Protein AF-A0A1Y1KGM5-F1 (afdb_monomer)

pLDDT: mean 80.78, std 15.95, range [34.81, 97.62]

Solvent-accessible surface area (backbone atoms only — not comparable to full-atom values): 19636 Å² total; per-residue (Å²): 124,70,68,63,50,58,56,52,52,56,57,60,63,68,74,68,66,98,43,73,69,58,57,49,50,52,50,53,49,50,52,51,50,52,52,53,50,50,54,49,52,51,54,50,50,51,58,63,39,56,63,80,67,74,69,96,61,87,50,58,46,46,38,11,76,69,47,42,42,33,37,35,52,53,94,30,70,69,62,68,35,36,84,56,79,39,33,73,35,39,64,58,31,44,87,42,73,42,88,75,83,54,63,66,55,49,48,51,50,41,34,62,69,67,61,28,47,78,60,73,60,67,69,60,52,54,50,52,52,49,53,51,39,51,52,35,53,76,66,69,53,56,78,90,72,48,64,83,76,85,81,75,94,67,78,85,74,89,80,87,89,76,88,87,71,64,88,88,49,87,57,52,73,61,52,51,52,52,50,48,52,37,53,76,71,38,53,54,62,49,64,71,45,69,88,51,75,96,60,81,76,74,54,67,67,59,81,82,66,68,47,78,88,51,78,75,77,45,47,64,58,52,51,53,51,51,50,52,53,49,51,51,51,49,51,50,51,52,52,51,50,52,52,48,53,50,52,52,51,52,52,50,53,54,50,52,55,56,55,51,66,74,71,54,72,80,73,77,73,55,77,67,62,80,67,48,85,82,77,79,53,96,74,45,47,82,45,74,60,96,91,42,53,26,38,41,31,79,48,104,88,46,81,46,78,45,74,65,81,77,66,80,76,70,79,71,81,77,85,134

Radius of gyration: 50.04 Å; Cα contacts (8 Å, |Δi|>4): 199; chains: 1; bounding box: 94×50×152 Å

Foldseek 3Di:
DVVVVVVVVVVVVVVPPPDPVVVVVVVVVVVVVVVVVVVVVVVVLVVQFDDQDDDCDQALLSQQVVQAEAEEEVVDPCVVCCVPVSCRSNVNHHYDYDNDPDLCCCCPVVCPVVVHHYDDDPLVVQVSLVVQLVVCVVVVNDLVPSCPDDDHPDHSDDDDDDDDDDVPDPCVVVVVVVVVVCVVVCVVVCVSCVPGDPDDDPDSPPPRPTDDDDVVVCVVVVVVVVVVVVVVVVVVVVVVVVVVVVVVVVVVVVVVVVVVVVVDDPDDDPPVVVLPDPPPPVAWDWDQDPNFIWTWHQDPVGTDTHGRDDDPVVVPPDDD

Structure (mmCIF, N/CA/C/O backbone):
data_AF-A0A1Y1KGM5-F1
#
_entry.id   AF-A0A1Y1KGM5-F1
#
loop_
_atom_site.group_PDB
_atom_site.id
_atom_site.type_symbol
_atom_site.label_atom_id
_atom_site.label_alt_id
_atom_site.label_comp_id
_atom_site.label_asym_id
_atom_site.label_entity_id
_atom_site.label_seq_id
_atom_site.pdbx_PDB_ins_code
_atom_site.Cartn_x
_atom_site.Cartn_y
_atom_site.Cartn_z
_atom_site.occupancy
_atom_site.B_iso_or_equiv
_atom_site.auth_seq_id
_atom_site.auth_comp_id
_atom_site.auth_asym_id
_atom_site.auth_atom_id
_atom_site.pdbx_PDB_model_num
ATOM 1 N N . MET A 1 1 ? -47.467 7.963 39.193 1.00 45.41 1 MET A N 1
ATOM 2 C CA . MET A 1 1 ? -47.370 9.305 39.826 1.00 45.41 1 MET A CA 1
ATOM 3 C C . MET A 1 1 ? -46.206 9.513 40.812 1.00 45.41 1 MET A C 1
ATOM 5 O O . MET A 1 1 ? -45.930 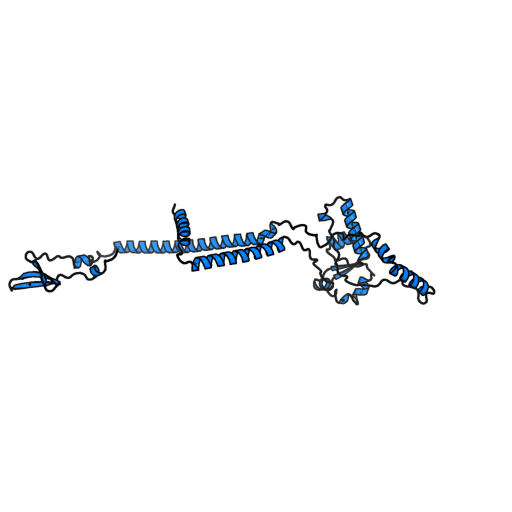10.663 41.122 1.00 45.41 1 MET A O 1
ATOM 9 N N . ARG A 1 2 ? -45.486 8.477 41.292 1.00 41.28 2 ARG A N 1
ATOM 10 C CA . ARG A 1 2 ? -44.295 8.648 42.168 1.00 41.28 2 ARG A CA 1
ATOM 11 C C . ARG A 1 2 ? -42.975 8.924 41.426 1.00 41.28 2 ARG A C 1
ATOM 13 O O . ARG A 1 2 ? -42.125 9.615 41.966 1.00 41.28 2 ARG A O 1
ATOM 20 N N . LEU A 1 3 ? -42.829 8.454 40.185 1.00 39.69 3 LEU A N 1
ATOM 21 C CA . LEU A 1 3 ? -41.620 8.664 39.368 1.00 39.69 3 LEU A CA 1
ATOM 22 C C . LEU A 1 3 ? -41.470 10.107 38.850 1.00 39.69 3 LEU A C 1
ATOM 24 O O . LEU A 1 3 ? -40.363 10.627 38.810 1.00 39.69 3 LEU A O 1
ATOM 28 N N . VAL A 1 4 ? -42.580 10.792 38.551 1.00 48.56 4 VAL A N 1
ATOM 29 C CA . VAL A 1 4 ? -42.564 12.201 38.101 1.00 48.56 4 VAL A CA 1
ATOM 30 C C . VAL A 1 4 ? -42.140 13.152 39.230 1.00 48.56 4 VAL A C 1
ATOM 32 O O . VAL A 1 4 ? -41.457 14.139 38.975 1.00 48.56 4 VAL A O 1
ATOM 35 N N . ARG A 1 5 ? -42.458 12.826 40.494 1.00 45.59 5 ARG A N 1
ATOM 36 C CA . ARG A 1 5 ? -41.996 13.619 41.647 1.00 45.59 5 ARG A CA 1
ATOM 37 C C . ARG A 1 5 ? -40.493 13.493 41.873 1.00 45.59 5 ARG A C 1
ATOM 39 O O . ARG A 1 5 ? -39.868 14.504 42.134 1.00 45.59 5 ARG A O 1
ATOM 46 N N . LEU A 1 6 ? -39.907 12.306 41.700 1.00 48.97 6 LEU A N 1
ATOM 47 C CA . LEU A 1 6 ? -38.459 12.104 41.867 1.00 48.97 6 LEU A CA 1
ATOM 48 C C . LEU A 1 6 ? -37.627 12.843 40.807 1.00 48.97 6 LEU A C 1
ATOM 50 O O . LEU A 1 6 ? -36.540 13.322 41.110 1.00 48.97 6 LEU A O 1
ATOM 54 N N . TRP A 1 7 ? -38.149 12.985 39.585 1.00 45.22 7 TRP A N 1
ATOM 55 C CA . TRP A 1 7 ? -37.484 13.755 38.529 1.00 45.22 7 TRP A CA 1
ATOM 56 C C . TRP A 1 7 ? -37.635 15.272 38.721 1.00 45.22 7 TRP A C 1
ATOM 58 O O . TRP A 1 7 ? -36.695 16.026 38.476 1.00 45.22 7 TRP A O 1
ATOM 68 N N . SER A 1 8 ? -38.791 15.719 39.227 1.00 44.25 8 SER A N 1
ATOM 69 C CA . SER A 1 8 ? -39.003 17.121 39.607 1.00 44.25 8 SER A CA 1
ATOM 70 C C . SER A 1 8 ? -38.094 17.546 40.764 1.00 44.25 8 SER A C 1
ATOM 72 O O . SER A 1 8 ? -37.583 18.659 40.735 1.00 44.25 8 SER A O 1
ATOM 74 N N . ASP A 1 9 ? -37.861 16.658 41.736 1.00 47.75 9 ASP A N 1
ATOM 75 C CA . ASP A 1 9 ? -37.062 16.941 42.937 1.00 47.75 9 ASP A CA 1
ATOM 76 C C . ASP A 1 9 ? -35.544 16.963 42.667 1.00 47.75 9 ASP A C 1
ATOM 78 O O . ASP A 1 9 ? -34.783 17.646 43.351 1.00 47.75 9 ASP A O 1
ATOM 82 N N . TYR A 1 10 ? -35.080 16.244 41.637 1.00 48.50 10 TYR A N 1
ATOM 83 C CA . TYR A 1 10 ? -33.674 16.282 41.217 1.00 48.50 10 TYR A CA 1
ATOM 84 C C . TYR A 1 10 ? -33.338 17.574 40.456 1.00 48.50 10 TYR A C 1
ATOM 86 O O . TYR A 1 10 ? -32.238 18.106 40.589 1.00 48.50 10 TYR A O 1
ATOM 94 N N . LYS A 1 11 ? -34.306 18.115 39.702 1.00 47.72 11 LYS A N 1
ATOM 95 C CA . LYS A 1 11 ? -34.165 19.391 38.988 1.00 47.72 11 LYS A CA 1
ATOM 96 C C . LYS A 1 11 ? -34.156 20.582 39.954 1.00 47.72 11 LYS A C 1
ATOM 98 O O . LYS A 1 11 ? -33.278 21.427 39.857 1.00 47.72 11 LYS A O 1
ATOM 103 N N . THR A 1 12 ? -35.034 20.595 40.957 1.00 48.38 12 THR A N 1
ATOM 104 C CA . THR A 1 12 ? -35.064 21.655 41.984 1.00 48.38 12 THR A CA 1
ATOM 105 C C . THR A 1 12 ? -33.872 21.623 42.943 1.00 48.38 12 THR A C 1
ATOM 107 O O . THR A 1 12 ? -33.510 22.662 43.491 1.00 48.38 12 THR A O 1
ATOM 110 N N . ARG A 1 13 ? -33.214 20.470 43.138 1.00 48.78 13 ARG A N 1
ATOM 111 C CA . ARG A 1 13 ? -32.020 20.359 43.998 1.00 48.78 13 ARG A CA 1
ATOM 112 C C . ARG A 1 13 ? -30.714 20.784 43.312 1.00 48.78 13 ARG A C 1
ATOM 114 O O . ARG A 1 13 ? -29.749 21.077 44.013 1.00 48.78 13 ARG A O 1
ATOM 121 N N . LEU A 1 14 ? -30.677 20.863 41.978 1.00 53.34 14 LEU A N 1
ATOM 122 C CA . LEU A 1 14 ? -29.528 21.410 41.241 1.00 53.34 14 LEU A CA 1
ATOM 123 C C . LEU A 1 14 ? -29.538 22.949 41.164 1.00 53.34 14 LEU A C 1
ATOM 125 O O . LEU A 1 14 ? -28.476 23.557 41.050 1.00 53.34 14 LEU A O 1
ATOM 129 N N . ASP A 1 15 ? -30.713 23.575 41.267 1.00 53.47 15 ASP A N 1
ATOM 130 C CA . ASP A 1 15 ? -30.886 25.020 41.052 1.00 53.47 15 ASP A CA 1
ATOM 131 C C . ASP A 1 15 ? -30.677 25.874 42.325 1.00 53.47 15 ASP A C 1
ATOM 133 O O . ASP A 1 15 ? -30.561 27.097 42.248 1.00 53.47 15 ASP A O 1
ATOM 137 N N . HIS A 1 16 ? -30.546 25.249 43.503 1.00 57.25 16 HIS A N 1
ATOM 138 C CA . HIS A 1 16 ? -30.269 25.924 44.779 1.00 57.25 16 HIS A CA 1
ATOM 139 C C . HIS A 1 16 ? -28.860 25.627 45.308 1.00 57.25 16 HIS A C 1
ATOM 141 O O . HIS A 1 16 ? -28.685 25.117 46.414 1.00 57.25 16 HIS A O 1
ATOM 147 N N . VAL A 1 17 ? -27.828 25.996 44.543 1.00 59.81 17 VAL A N 1
ATOM 148 C CA . VAL A 1 17 ? -26.478 26.151 45.107 1.00 59.81 17 VAL A CA 1
ATOM 149 C C . VAL A 1 17 ? -26.215 27.644 45.339 1.00 59.81 17 VAL A C 1
ATOM 151 O O . VAL A 1 17 ? -25.925 28.366 44.383 1.00 59.81 17 VAL A O 1
ATOM 154 N N . PRO A 1 18 ? -26.303 28.154 46.583 1.00 61.19 18 PRO A N 1
ATOM 155 C CA . PRO A 1 18 ? -26.183 29.582 46.891 1.00 61.19 18 PRO A CA 1
ATOM 156 C C . PRO A 1 18 ? -24.720 30.064 46.904 1.00 61.19 18 PRO A C 1
ATOM 158 O O . PRO A 1 18 ? -24.376 30.993 47.622 1.00 61.19 18 PRO A O 1
ATOM 161 N N . ASN A 1 19 ? -23.841 29.434 46.116 1.00 68.94 19 ASN A N 1
ATOM 162 C CA . ASN A 1 19 ? -22.403 29.682 46.142 1.00 68.94 19 ASN A CA 1
ATOM 163 C C . ASN A 1 19 ? -21.886 29.933 44.723 1.00 68.94 19 ASN A C 1
ATOM 165 O O . ASN A 1 19 ? -21.719 28.994 43.940 1.00 68.94 19 ASN A O 1
ATOM 169 N N . TYR A 1 20 ? -21.586 31.195 44.400 1.00 78.81 20 TYR A N 1
ATOM 170 C CA . TYR A 1 20 ? -21.019 31.628 43.113 1.00 78.81 20 TYR A CA 1
ATOM 171 C C . TYR A 1 20 ? -19.809 30.789 42.664 1.00 78.81 20 TYR A C 1
ATOM 173 O O . TYR A 1 20 ? -19.666 30.499 41.477 1.00 78.81 20 TYR A O 1
ATOM 181 N N . SER A 1 21 ? -18.997 30.310 43.610 1.00 83.38 21 SER A N 1
ATOM 182 C CA . SER A 1 21 ? -17.834 29.452 43.357 1.00 83.38 21 SER A CA 1
ATOM 183 C C . SER A 1 21 ? -18.191 28.112 42.700 1.00 83.38 21 SER A C 1
ATOM 185 O O . SER A 1 21 ? -17.476 27.648 41.817 1.00 83.38 21 SER A O 1
ATOM 187 N N . THR A 1 22 ? -19.317 27.497 43.075 1.00 85.56 22 THR A N 1
ATOM 188 C CA . THR A 1 22 ? -19.758 26.220 42.479 1.00 85.56 22 THR A CA 1
ATOM 189 C C . THR A 1 22 ? -20.262 26.413 41.054 1.00 85.56 22 THR A C 1
ATOM 191 O O . THR A 1 22 ? -19.938 25.622 40.175 1.00 85.56 22 THR A O 1
ATOM 194 N N . ARG A 1 23 ? -20.979 27.513 40.791 1.00 86.06 23 ARG A N 1
ATOM 195 C CA . ARG A 1 23 ? -21.451 27.882 39.450 1.00 86.06 23 ARG A CA 1
ATOM 196 C C . ARG A 1 23 ? -20.288 28.163 38.503 1.00 86.06 23 ARG A C 1
ATOM 198 O O . ARG A 1 23 ? -20.343 27.744 37.352 1.00 86.06 23 ARG A O 1
ATOM 205 N N . LEU A 1 24 ? -19.234 28.821 38.993 1.00 88.31 24 LEU A N 1
ATOM 206 C CA . LEU A 1 24 ? -18.002 29.034 38.233 1.00 88.31 24 LEU A CA 1
ATOM 207 C C . LEU A 1 24 ? -17.317 27.700 37.902 1.00 88.31 24 LEU A C 1
ATOM 209 O O . LEU A 1 24 ? -16.947 27.481 36.753 1.00 88.31 24 LEU A O 1
ATOM 213 N N . LEU A 1 25 ? -17.211 26.787 38.874 1.00 89.81 25 LEU A N 1
ATOM 214 C CA . LEU A 1 25 ? -16.643 25.454 38.655 1.00 89.81 25 LEU A CA 1
ATOM 215 C C . LEU A 1 25 ? -17.448 24.678 37.606 1.00 89.81 25 LEU A C 1
ATOM 217 O O . LEU A 1 25 ? -16.862 24.162 36.659 1.00 89.81 25 LEU A O 1
ATOM 221 N N . PHE A 1 26 ? -18.780 24.657 37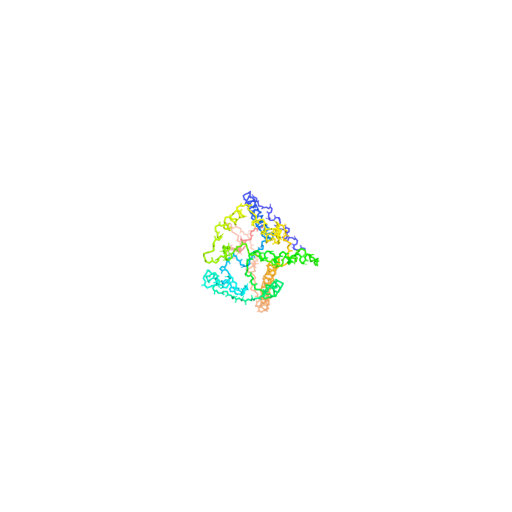.713 1.00 91.12 26 PHE A N 1
ATOM 222 C CA . PHE A 1 26 ? -19.636 24.030 36.705 1.00 91.12 26 PHE A CA 1
ATOM 223 C C . PHE A 1 26 ? -19.470 24.677 35.328 1.00 91.12 26 PHE A C 1
ATOM 225 O O . PHE A 1 26 ? -19.374 23.954 34.343 1.00 91.12 26 PHE A O 1
ATOM 232 N N . ALA A 1 27 ? -19.393 26.007 35.235 1.00 90.94 27 ALA A N 1
ATOM 233 C CA . ALA A 1 27 ? -19.199 26.700 33.963 1.00 90.94 27 ALA A CA 1
ATOM 234 C C . ALA A 1 27 ? -17.851 26.349 33.310 1.00 90.94 27 ALA A C 1
ATOM 236 O O . ALA A 1 27 ? -17.813 26.012 32.128 1.00 90.94 27 ALA A O 1
ATOM 237 N N . VAL A 1 28 ? -16.755 26.363 34.077 1.00 94.50 28 VAL A N 1
ATOM 238 C CA . VAL A 1 28 ? -15.420 25.978 33.588 1.00 94.50 28 VAL A CA 1
ATOM 239 C C . VAL A 1 28 ? -15.387 24.503 33.196 1.00 94.50 28 VAL A C 1
ATOM 241 O O . VAL A 1 28 ? -14.841 24.162 32.150 1.00 94.50 28 VAL A O 1
ATOM 244 N N . TRP A 1 29 ? -16.016 23.631 33.986 1.00 93.50 29 TRP A N 1
ATOM 245 C CA . TRP A 1 29 ? -16.152 22.212 33.666 1.00 93.50 29 TRP A CA 1
ATOM 246 C C . TRP A 1 29 ? -16.916 21.987 32.360 1.00 93.50 29 TRP A C 1
ATOM 248 O O . TRP A 1 29 ? -16.465 21.230 31.503 1.00 93.50 29 TRP A O 1
ATOM 258 N N . TRP A 1 30 ? -18.041 22.678 32.171 1.00 93.75 30 TRP A N 1
ATOM 259 C CA . TRP A 1 30 ? -18.811 22.607 30.934 1.00 93.75 30 TRP A CA 1
ATOM 260 C C . TRP A 1 30 ? -17.995 23.080 29.733 1.00 93.75 30 TRP A C 1
ATOM 262 O O . TRP A 1 30 ? -17.986 22.390 28.720 1.00 93.75 30 TRP A O 1
ATOM 272 N N . ILE A 1 31 ? -17.264 24.192 29.854 1.00 95.56 31 ILE A N 1
ATOM 273 C CA . ILE A 1 31 ? -16.365 24.682 28.797 1.00 95.56 31 ILE A CA 1
ATOM 274 C C . ILE A 1 31 ? -15.258 23.661 28.498 1.00 95.56 31 ILE A C 1
ATOM 276 O O . ILE A 1 31 ? -14.944 23.395 27.342 1.00 95.56 31 ILE A O 1
ATOM 280 N N . PHE A 1 32 ? -14.676 23.048 29.524 1.00 96.69 32 PHE A N 1
ATOM 281 C CA . PHE A 1 32 ? -13.653 22.023 29.345 1.00 96.69 32 PHE A CA 1
ATOM 282 C C . PHE A 1 32 ? -14.195 20.800 28.591 1.00 96.69 32 PHE A C 1
ATOM 284 O O . PHE A 1 32 ? -13.586 20.345 27.621 1.00 96.69 32 PHE A O 1
ATOM 291 N N . ILE A 1 33 ? -15.369 20.302 28.987 1.00 96.44 33 ILE A N 1
ATOM 292 C CA . ILE A 1 33 ? -16.021 19.169 28.324 1.00 96.44 33 ILE A CA 1
ATOM 293 C C . ILE A 1 33 ? -16.416 19.505 26.885 1.00 96.44 33 ILE A C 1
ATOM 295 O O . ILE A 1 33 ? -16.213 18.672 26.001 1.00 96.44 33 ILE A O 1
ATOM 299 N N . THR A 1 34 ? -16.937 20.701 26.605 1.00 95.25 34 THR A N 1
ATOM 300 C CA . THR A 1 34 ? -17.291 21.089 25.229 1.00 95.25 34 THR A CA 1
ATOM 301 C C . THR A 1 34 ? -16.059 21.193 24.337 1.00 95.25 34 THR A C 1
ATOM 303 O O . THR A 1 34 ? -16.089 20.709 23.209 1.00 95.25 34 THR A O 1
ATOM 306 N N . ILE A 1 35 ? -14.949 21.735 24.842 1.00 97.06 35 ILE A N 1
ATOM 307 C CA . ILE A 1 35 ? -13.689 21.807 24.093 1.00 97.06 35 ILE A CA 1
ATOM 308 C C . ILE A 1 35 ? -13.147 20.399 23.804 1.00 97.06 35 ILE A C 1
ATOM 310 O O . ILE A 1 35 ? -12.819 20.092 22.657 1.00 97.06 35 ILE A O 1
ATOM 314 N N . LEU A 1 36 ? -13.091 19.518 24.810 1.00 95.88 36 LEU A N 1
ATOM 315 C CA . LEU A 1 36 ? -12.617 18.143 24.619 1.00 95.88 36 LEU A CA 1
ATOM 316 C C . LEU A 1 36 ? -13.486 17.357 23.637 1.00 95.88 36 LEU A C 1
ATOM 318 O O . LEU A 1 36 ? -12.962 16.681 22.751 1.00 95.88 36 LEU A O 1
ATOM 322 N N . THR A 1 37 ? -14.808 17.447 23.783 1.00 95.62 37 THR A N 1
ATOM 323 C CA . THR A 1 37 ? -15.740 16.762 22.881 1.00 95.62 37 THR A CA 1
ATOM 324 C C . THR A 1 37 ? -15.633 17.299 21.457 1.00 95.62 37 THR A C 1
ATOM 326 O O . THR A 1 37 ? -15.608 16.491 20.536 1.00 95.62 37 THR A O 1
ATOM 329 N N . ALA A 1 38 ? -15.472 18.612 21.258 1.00 95.25 38 ALA A N 1
ATOM 330 C CA . ALA A 1 38 ? -15.275 19.208 19.936 1.00 95.25 38 ALA A CA 1
ATOM 331 C C . ALA A 1 38 ? -13.973 18.750 19.254 1.00 95.25 38 ALA A C 1
ATOM 333 O O . ALA A 1 38 ? -13.985 18.408 18.073 1.00 95.25 38 ALA A O 1
ATOM 334 N N . PHE A 1 39 ? -12.848 18.688 19.974 1.00 96.44 39 PHE A N 1
ATOM 335 C CA . PHE A 1 39 ? -11.600 18.167 19.398 1.00 96.44 39 PHE A CA 1
ATOM 336 C C . PHE A 1 39 ? -11.687 16.675 19.085 1.00 96.44 39 PHE A C 1
ATOM 338 O O . PHE A 1 39 ? -11.191 16.223 18.051 1.00 96.44 39 PHE A O 1
ATOM 345 N N . TYR A 1 40 ? -12.340 15.905 19.956 1.00 94.62 40 TYR A N 1
ATOM 346 C CA . TYR A 1 40 ? -12.564 14.487 19.713 1.00 94.62 40 TYR A CA 1
ATOM 347 C C . TYR A 1 40 ? -13.427 14.259 18.465 1.00 94.62 40 TYR A C 1
ATOM 349 O O . TYR A 1 40 ? -13.048 13.464 17.604 1.00 94.62 40 TYR A O 1
ATOM 357 N N . THR A 1 41 ? -14.543 14.982 18.317 1.00 93.69 41 THR A N 1
ATOM 358 C CA . THR A 1 41 ? -15.407 14.867 17.134 1.00 93.69 41 THR A CA 1
ATOM 359 C C . THR A 1 41 ? -14.704 15.352 15.867 1.00 93.69 41 THR A C 1
ATOM 361 O O . THR A 1 41 ? -14.829 14.697 14.834 1.00 93.69 41 THR A O 1
ATOM 364 N N . ALA A 1 42 ? -13.902 16.420 15.924 1.00 91.62 42 ALA A N 1
ATOM 365 C CA . ALA A 1 42 ? -13.110 16.894 14.784 1.00 91.62 42 ALA A CA 1
ATOM 366 C C . ALA A 1 42 ? -12.078 15.853 14.311 1.00 91.62 42 ALA A C 1
ATOM 368 O O . ALA A 1 42 ? -11.981 15.559 13.122 1.00 91.62 42 ALA A O 1
ATOM 369 N N . ASN A 1 43 ? -11.348 15.227 15.236 1.00 92.62 43 ASN A N 1
ATOM 370 C CA . ASN A 1 43 ? -10.361 14.204 14.884 1.00 92.62 43 ASN A CA 1
ATOM 371 C C . ASN A 1 43 ? -11.022 12.918 14.368 1.00 92.62 43 ASN A C 1
ATOM 373 O O . ASN A 1 43 ? -10.562 12.332 13.388 1.00 92.62 43 ASN A O 1
ATOM 377 N N . LEU A 1 44 ? -12.123 12.494 14.998 1.00 87.81 44 LEU A N 1
ATOM 378 C CA . LEU A 1 44 ? -12.896 11.335 14.558 1.00 87.81 44 LEU A CA 1
ATOM 379 C C . LEU A 1 44 ? -13.470 11.553 13.151 1.00 87.81 44 LEU A C 1
ATOM 381 O O . LEU A 1 44 ? -13.345 10.680 12.298 1.00 87.81 44 LEU A O 1
ATOM 385 N N . THR A 1 45 ? -14.070 12.718 12.890 1.00 86.69 45 THR A N 1
ATOM 386 C CA . THR A 1 45 ? -14.622 13.053 11.566 1.00 86.69 45 THR A CA 1
ATOM 387 C C . THR A 1 45 ? -13.534 13.141 10.501 1.00 86.69 45 THR A C 1
ATOM 389 O O . THR A 1 45 ? -13.730 12.615 9.408 1.00 86.69 45 THR A O 1
ATOM 392 N N . ALA A 1 46 ? -12.361 13.700 10.811 1.00 85.25 46 ALA A N 1
ATOM 393 C CA . ALA A 1 46 ? -11.223 13.687 9.895 1.00 85.25 46 ALA A CA 1
ATOM 394 C C . ALA A 1 46 ? -10.779 12.253 9.558 1.00 85.25 46 ALA A C 1
ATOM 396 O O . ALA A 1 46 ? -10.581 11.921 8.394 1.00 85.25 46 ALA A O 1
ATOM 397 N N . PHE A 1 47 ? -10.695 11.366 10.551 1.00 83.06 47 PHE A N 1
ATOM 398 C CA . PHE A 1 47 ? -10.321 9.972 10.311 1.00 83.06 47 PHE A CA 1
ATOM 399 C C . PHE A 1 47 ? -11.381 9.194 9.516 1.00 83.06 47 PHE A C 1
ATOM 401 O O . PHE A 1 47 ? -11.038 8.392 8.652 1.00 83.06 47 PHE A O 1
ATOM 408 N N . LEU A 1 48 ? -12.670 9.435 9.778 1.00 81.31 48 LEU A N 1
ATOM 409 C CA . LEU A 1 48 ? -13.768 8.760 9.078 1.00 81.31 48 LEU A CA 1
ATOM 410 C C . LEU A 1 48 ? -13.940 9.244 7.632 1.00 81.31 48 LEU A C 1
ATOM 412 O O . LEU A 1 48 ? -14.360 8.463 6.778 1.00 81.31 48 LEU A O 1
ATOM 416 N N . THR A 1 49 ? -13.616 10.508 7.350 1.00 78.56 49 THR A N 1
ATOM 417 C CA . THR A 1 49 ? -13.741 11.094 6.005 1.00 78.56 49 THR A CA 1
ATOM 418 C C . THR A 1 49 ? -12.515 10.844 5.127 1.00 78.56 49 THR A C 1
ATOM 420 O O . THR A 1 49 ? -12.659 10.734 3.908 1.00 78.56 49 THR A O 1
ATOM 423 N N . ILE A 1 50 ? -11.320 10.697 5.714 1.00 76.75 50 ILE A N 1
ATOM 424 C CA . ILE A 1 50 ? -10.094 10.397 4.968 1.00 76.75 50 ILE A CA 1
ATOM 425 C C . ILE A 1 50 ? -10.089 8.928 4.516 1.00 76.75 50 ILE A C 1
ATOM 427 O O . ILE A 1 50 ? -9.923 7.995 5.299 1.00 76.75 50 ILE A O 1
ATOM 431 N N . SER A 1 51 ? -10.197 8.721 3.205 1.00 68.25 51 SER A N 1
ATOM 432 C CA . SER A 1 51 ? -10.020 7.433 2.530 1.00 68.25 51 SER A CA 1
ATOM 433 C C . SER A 1 51 ? -8.613 7.321 1.932 1.00 68.25 51 SER A C 1
ATOM 435 O O . SER A 1 51 ? -8.413 7.458 0.728 1.00 68.25 51 SER A O 1
ATOM 437 N N . MET A 1 52 ? -7.599 7.069 2.765 1.00 65.06 52 MET A N 1
ATOM 438 C CA . MET A 1 52 ? -6.266 6.734 2.247 1.00 65.06 52 MET A CA 1
ATOM 439 C C . MET A 1 52 ? -6.161 5.234 1.989 1.00 65.06 52 MET A C 1
ATOM 441 O O . MET A 1 52 ? -6.163 4.430 2.920 1.00 65.06 52 MET A O 1
ATOM 445 N N . PHE A 1 53 ? -6.037 4.860 0.718 1.00 69.62 53 PHE A N 1
ATOM 446 C CA . PHE A 1 53 ? -5.640 3.511 0.344 1.00 69.62 53 PHE A CA 1
ATOM 447 C C . PHE A 1 53 ? -4.117 3.402 0.442 1.00 69.62 53 PHE A C 1
ATOM 449 O O . PHE A 1 53 ? -3.382 4.043 -0.314 1.00 69.62 53 PHE A O 1
ATOM 456 N N . THR A 1 54 ? -3.628 2.603 1.387 1.00 74.06 54 THR A N 1
ATOM 457 C CA . THR A 1 54 ? -2.212 2.251 1.469 1.00 74.06 54 THR A CA 1
ATOM 458 C C . THR A 1 54 ? -1.999 0.883 0.842 1.00 74.06 54 THR A C 1
ATOM 460 O O . THR A 1 54 ? -2.728 -0.073 1.104 1.00 74.06 54 THR A O 1
ATOM 463 N N . LEU A 1 55 ? -0.987 0.786 -0.018 1.00 82.94 55 LEU A N 1
ATOM 464 C CA . LEU A 1 55 ? -0.574 -0.500 -0.563 1.00 82.94 55 LEU A CA 1
ATOM 465 C C . LEU A 1 55 ? -0.054 -1.388 0.580 1.00 82.94 55 LEU A C 1
ATOM 467 O O . LEU A 1 55 ? 0.672 -0.894 1.448 1.00 82.94 55 LEU A O 1
ATOM 471 N N . PRO A 1 56 ? -0.352 -2.699 0.573 1.00 83.31 56 PRO A N 1
ATOM 472 C CA . PRO A 1 56 ? 0.140 -3.623 1.595 1.00 83.31 56 PRO A CA 1
ATOM 473 C C . PRO A 1 56 ? 1.668 -3.800 1.555 1.00 83.31 56 PRO A C 1
ATOM 475 O O . PRO A 1 56 ? 2.250 -4.293 2.525 1.00 83.31 56 PRO A O 1
ATOM 478 N N . VAL A 1 57 ? 2.313 -3.411 0.451 1.00 87.75 57 VAL A N 1
ATOM 479 C CA . VAL A 1 57 ? 3.765 -3.436 0.246 1.00 87.75 57 VAL A CA 1
ATOM 480 C C . VAL A 1 57 ? 4.252 -1.998 0.073 1.00 87.75 57 VAL A C 1
ATOM 482 O O . VAL A 1 57 ? 3.914 -1.329 -0.906 1.00 87.75 57 VAL A O 1
ATOM 485 N N . SER A 1 58 ? 5.029 -1.511 1.040 1.00 88.06 58 SER A N 1
ATOM 486 C CA . SER A 1 58 ? 5.535 -0.135 1.055 1.00 88.06 58 SER A CA 1
ATOM 487 C C . SER A 1 58 ? 6.963 -0.022 0.527 1.00 88.06 58 SER A C 1
ATOM 489 O O . SER A 1 58 ? 7.329 1.035 0.015 1.00 88.06 58 SER A O 1
ATOM 491 N N . LYS A 1 59 ? 7.744 -1.103 0.634 1.00 90.50 59 LYS A N 1
ATOM 492 C CA . LYS A 1 59 ? 9.132 -1.202 0.171 1.00 90.50 59 LYS A CA 1
ATOM 493 C C . LYS A 1 59 ? 9.438 -2.595 -0.379 1.00 90.50 59 LYS A C 1
ATOM 495 O O . LYS A 1 59 ? 8.677 -3.533 -0.142 1.00 90.50 59 LYS A O 1
ATOM 500 N N . ALA A 1 60 ? 10.570 -2.739 -1.067 1.00 90.25 60 ALA A N 1
ATOM 501 C CA . ALA A 1 60 ? 10.995 -4.011 -1.652 1.00 90.25 60 ALA A CA 1
ATOM 502 C C . ALA A 1 60 ? 11.166 -5.101 -0.585 1.00 90.25 60 ALA A C 1
ATOM 504 O O . ALA A 1 60 ? 10.763 -6.241 -0.795 1.00 90.25 60 ALA A O 1
ATOM 505 N N . GLU A 1 61 ? 11.685 -4.733 0.587 1.00 90.75 61 GLU A N 1
ATOM 506 C CA . GLU A 1 61 ? 11.968 -5.662 1.684 1.00 90.75 61 GLU A CA 1
ATOM 507 C C . GLU A 1 61 ? 10.692 -6.267 2.288 1.00 90.75 61 GLU A C 1
ATOM 509 O O . GLU A 1 61 ? 10.718 -7.381 2.815 1.00 90.75 61 GLU A O 1
ATOM 514 N N . ASP A 1 62 ? 9.554 -5.569 2.173 1.00 91.88 62 ASP A N 1
ATOM 5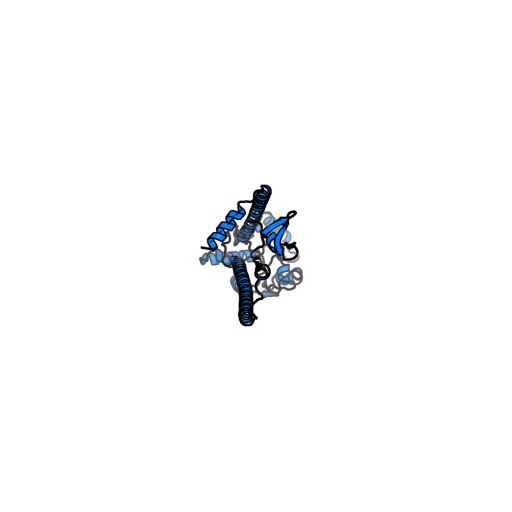15 C CA . ASP A 1 62 ? 8.262 -6.073 2.646 1.00 91.88 62 ASP A CA 1
ATOM 516 C C . ASP A 1 62 ? 7.829 -7.321 1.862 1.00 91.88 62 ASP A C 1
ATOM 518 O O . ASP A 1 62 ? 7.107 -8.159 2.405 1.00 91.88 62 ASP A O 1
ATOM 522 N N . ILE A 1 63 ? 8.270 -7.461 0.603 1.00 92.94 63 ILE A N 1
ATOM 523 C CA . ILE A 1 63 ? 7.960 -8.617 -0.250 1.00 92.94 63 ILE A CA 1
ATOM 524 C C . ILE A 1 63 ? 8.584 -9.882 0.339 1.00 92.94 63 ILE A C 1
ATOM 526 O O . ILE A 1 63 ? 7.891 -10.886 0.526 1.00 92.94 63 ILE A O 1
ATOM 530 N N . GLY A 1 64 ? 9.870 -9.810 0.696 1.00 90.50 64 GLY A N 1
ATOM 531 C CA . GLY A 1 64 ? 10.567 -10.885 1.391 1.00 90.50 64 GLY A CA 1
ATOM 532 C C . GLY A 1 64 ? 10.006 -11.117 2.793 1.00 90.50 64 GLY A C 1
ATOM 533 O O . GLY A 1 64 ? 9.647 -12.242 3.134 1.00 90.50 64 GLY A O 1
ATOM 534 N N . ALA A 1 65 ? 9.867 -10.064 3.603 1.00 91.12 65 ALA A N 1
ATOM 535 C CA . ALA A 1 65 ? 9.433 -10.184 4.997 1.00 91.12 65 ALA A CA 1
ATOM 536 C C . ALA A 1 65 ? 8.046 -10.834 5.147 1.00 91.12 65 ALA A C 1
ATOM 538 O O . ALA A 1 65 ? 7.835 -11.639 6.056 1.00 91.12 65 ALA A O 1
ATOM 539 N N . LYS A 1 66 ? 7.113 -10.521 4.239 1.00 91.06 66 LYS A N 1
ATOM 540 C CA . LYS A 1 66 ? 5.741 -11.055 4.241 1.00 91.06 66 LYS A CA 1
ATOM 541 C C . LYS A 1 66 ? 5.579 -12.336 3.416 1.00 91.06 66 LYS A C 1
ATOM 543 O O . LYS A 1 66 ? 4.466 -12.846 3.333 1.00 91.06 66 LYS A O 1
ATOM 548 N N . LYS A 1 67 ? 6.667 -12.869 2.843 1.00 92.62 67 LYS A N 1
ATOM 549 C CA . LYS A 1 67 ? 6.683 -14.084 2.010 1.00 92.62 67 LYS A CA 1
ATOM 550 C C . LYS A 1 67 ? 5.695 -14.025 0.842 1.00 92.62 67 LYS A C 1
ATOM 552 O O . LYS A 1 67 ? 5.020 -15.009 0.537 1.00 92.62 67 LYS A O 1
ATOM 557 N N . TYR A 1 68 ? 5.582 -12.865 0.197 1.00 94.06 68 TYR A N 1
ATOM 558 C CA . TYR A 1 68 ? 4.714 -12.744 -0.968 1.00 94.06 68 TYR A CA 1
ATOM 559 C C . TYR A 1 68 ? 5.257 -13.573 -2.134 1.00 94.06 68 TYR A C 1
ATOM 561 O O . TYR A 1 68 ? 6.468 -13.656 -2.357 1.00 94.06 68 TYR A O 1
ATOM 569 N N . SER A 1 69 ? 4.334 -14.182 -2.875 1.00 95.00 69 SER A N 1
ATOM 570 C CA . SER A 1 69 ? 4.636 -14.834 -4.147 1.00 95.00 69 SER A CA 1
ATOM 571 C C . SER A 1 69 ? 4.616 -13.800 -5.261 1.00 95.00 69 SER A C 1
ATOM 573 O O . SER A 1 69 ? 3.743 -12.927 -5.291 1.00 95.00 69 SER A O 1
ATOM 575 N N . TRP A 1 70 ? 5.584 -13.883 -6.164 1.00 94.12 70 TRP A N 1
ATOM 576 C CA . TRP A 1 70 ? 5.693 -12.960 -7.281 1.00 94.12 70 TRP A CA 1
ATOM 577 C C . TRP A 1 70 ? 6.111 -13.673 -8.553 1.00 94.12 70 TRP A C 1
ATOM 579 O O . TRP A 1 70 ? 6.767 -14.712 -8.523 1.00 94.12 70 TRP A O 1
ATOM 589 N N . ILE A 1 71 ? 5.702 -13.092 -9.672 1.00 94.44 71 ILE A N 1
ATOM 590 C CA . ILE A 1 71 ? 5.946 -13.601 -11.008 1.00 94.44 71 ILE A CA 1
ATOM 591 C C . ILE A 1 71 ? 6.788 -12.611 -11.806 1.00 94.44 71 ILE A C 1
ATOM 593 O O . ILE A 1 71 ? 6.582 -11.397 -11.724 1.00 94.44 71 ILE A O 1
ATOM 597 N N . ALA A 1 72 ? 7.752 -13.140 -12.550 1.00 93.94 72 ALA A N 1
ATOM 598 C CA . ALA A 1 72 ? 8.556 -12.395 -13.507 1.00 93.94 72 ALA A CA 1
ATOM 599 C C . ALA A 1 72 ? 8.826 -13.245 -14.750 1.00 93.94 72 ALA A C 1
ATOM 601 O O . ALA A 1 72 ? 8.672 -14.472 -14.740 1.00 93.94 72 ALA A O 1
ATOM 602 N N . ASP A 1 73 ? 9.249 -12.569 -15.811 1.00 91.62 73 ASP A N 1
ATOM 603 C CA . ASP A 1 73 ? 9.541 -13.208 -17.086 1.00 91.62 73 ASP A CA 1
ATOM 604 C C . ASP A 1 73 ? 10.753 -14.150 -16.954 1.00 91.62 73 ASP A C 1
ATOM 606 O O . ASP A 1 73 ? 11.799 -13.776 -16.409 1.00 91.62 73 ASP A O 1
ATOM 610 N N . ASP A 1 74 ? 10.611 -15.373 -17.464 1.00 91.31 74 ASP A N 1
ATOM 611 C CA . ASP A 1 74 ? 11.683 -16.376 -17.488 1.00 91.31 74 ASP A CA 1
ATOM 612 C C . ASP A 1 74 ? 12.849 -15.930 -18.389 1.00 91.31 74 ASP A C 1
ATOM 614 O O . ASP A 1 74 ? 12.658 -15.433 -19.501 1.00 91.31 74 ASP A O 1
ATOM 618 N N . GLY A 1 75 ? 14.073 -16.065 -17.883 1.00 90.00 75 GLY A N 1
ATOM 619 C CA . GLY A 1 75 ? 15.295 -15.530 -18.484 1.00 90.00 75 GLY A CA 1
ATOM 620 C C . GLY A 1 75 ? 15.417 -14.001 -18.426 1.00 90.00 75 GLY A C 1
ATOM 621 O O . GLY A 1 75 ? 16.369 -13.446 -18.981 1.00 90.00 75 GLY A O 1
ATOM 622 N N . GLY A 1 76 ? 14.476 -13.311 -17.774 1.00 88.06 76 GLY A N 1
ATOM 623 C CA . GLY A 1 76 ? 14.440 -11.858 -17.658 1.00 88.06 76 GLY A CA 1
ATOM 624 C C . GLY A 1 76 ? 15.440 -11.295 -16.646 1.00 88.06 76 GLY A C 1
ATOM 625 O O . GLY A 1 76 ? 16.008 -12.003 -15.815 1.00 88.06 76 GLY A O 1
ATOM 626 N N . VAL A 1 77 ? 15.629 -9.974 -16.674 1.00 89.44 77 VAL A N 1
ATOM 627 C CA . VAL A 1 77 ? 16.629 -9.285 -15.836 1.00 89.44 77 VAL A CA 1
ATOM 628 C C . VAL A 1 77 ? 16.392 -9.498 -14.337 1.00 89.44 77 VAL A C 1
ATOM 630 O O . VAL A 1 77 ? 17.341 -9.573 -13.565 1.00 89.44 77 VAL A O 1
ATOM 633 N N . ILE A 1 78 ? 15.133 -9.654 -13.926 1.00 91.50 78 ILE A N 1
ATOM 634 C CA . ILE A 1 78 ? 14.756 -9.907 -12.531 1.00 91.50 78 ILE A CA 1
ATOM 635 C C . ILE A 1 78 ? 15.274 -11.263 -12.041 1.00 91.50 78 ILE A C 1
ATOM 637 O O . ILE A 1 78 ? 15.724 -11.361 -10.903 1.00 91.50 78 ILE A O 1
ATOM 641 N N . GLN A 1 79 ? 15.254 -12.293 -12.891 1.00 91.94 79 GLN A N 1
ATOM 642 C CA . GLN A 1 79 ? 15.800 -13.608 -12.554 1.00 91.94 79 GLN A CA 1
ATOM 643 C C . GLN A 1 79 ? 17.315 -13.543 -12.369 1.00 91.94 79 GLN A C 1
ATOM 645 O O . GLN A 1 79 ? 17.830 -14.036 -11.374 1.00 91.94 79 GLN A O 1
ATOM 650 N N . TRP A 1 80 ? 18.017 -12.861 -13.277 1.00 89.56 80 TRP A N 1
ATOM 651 C CA . TRP A 1 80 ? 19.465 -12.662 -13.175 1.00 89.56 80 TRP A CA 1
ATOM 652 C C . TRP A 1 80 ? 19.867 -11.814 -11.964 1.00 89.56 80 TRP A C 1
ATOM 654 O O . TRP A 1 80 ? 20.876 -12.088 -11.324 1.00 89.56 80 TRP A O 1
ATOM 664 N N . ALA A 1 81 ? 19.078 -10.793 -11.626 1.00 91.31 81 ALA A N 1
ATOM 665 C CA . ALA A 1 81 ? 19.341 -9.926 -10.481 1.00 91.31 81 ALA A CA 1
ATOM 666 C C . ALA A 1 81 ? 19.006 -10.580 -9.126 1.00 91.31 81 ALA A C 1
ATOM 668 O O . ALA A 1 81 ? 19.358 -10.017 -8.086 1.00 91.31 81 ALA A O 1
ATOM 669 N N . MET A 1 82 ? 18.335 -11.739 -9.124 1.00 90.31 82 MET A N 1
ATOM 670 C CA . MET A 1 82 ? 17.944 -12.467 -7.913 1.00 90.31 82 MET A CA 1
ATOM 671 C C . MET A 1 82 ? 19.146 -12.959 -7.109 1.00 90.31 82 MET A C 1
ATOM 673 O O . MET A 1 82 ? 19.130 -12.873 -5.883 1.00 90.31 82 MET A O 1
ATOM 677 N N . ASP A 1 83 ? 20.198 -13.398 -7.799 1.00 87.12 83 ASP A N 1
ATOM 678 C CA . ASP A 1 83 ? 21.404 -13.958 -7.181 1.00 87.12 83 ASP A CA 1
ATOM 679 C C . ASP A 1 83 ? 22.377 -12.886 -6.653 1.00 87.12 83 ASP A C 1
ATOM 681 O O . ASP A 1 83 ? 23.385 -13.220 -6.034 1.00 87.12 83 ASP A O 1
ATOM 685 N N . ASP A 1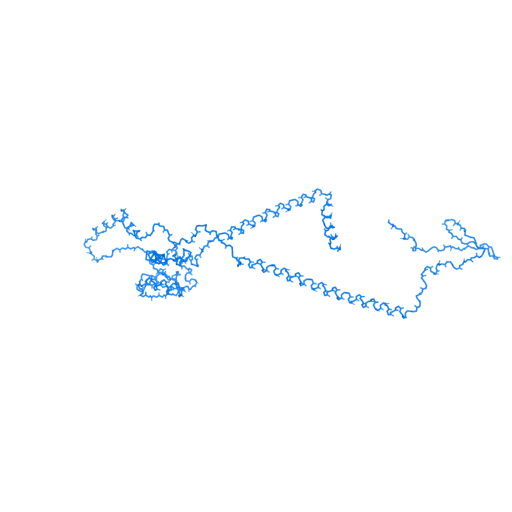 84 ? 22.082 -11.602 -6.879 1.00 88.31 84 ASP A N 1
ATOM 686 C CA . ASP A 1 84 ? 22.942 -10.479 -6.492 1.00 88.31 84 ASP A CA 1
ATOM 687 C C . ASP A 1 84 ? 22.138 -9.399 -5.745 1.00 88.31 84 ASP A C 1
ATOM 689 O O . ASP A 1 84 ? 21.875 -9.502 -4.542 1.00 88.31 84 ASP A O 1
ATOM 693 N N . VAL A 1 85 ? 21.682 -8.365 -6.457 1.00 88.56 85 VAL A N 1
ATOM 694 C CA . VAL A 1 85 ? 21.060 -7.171 -5.864 1.00 88.56 85 VAL A CA 1
ATOM 695 C C . VAL A 1 85 ? 19.735 -7.484 -5.161 1.00 88.56 85 VAL A C 1
ATOM 697 O O . VAL A 1 85 ? 19.441 -6.909 -4.110 1.00 88.56 85 VAL A O 1
ATOM 700 N N . LEU A 1 86 ? 18.925 -8.390 -5.717 1.00 90.94 86 LEU A N 1
ATOM 701 C CA . LEU A 1 86 ? 17.583 -8.682 -5.208 1.00 90.94 86 LEU A CA 1
ATOM 702 C C . LEU A 1 86 ? 17.553 -9.759 -4.121 1.00 90.94 86 LEU A C 1
ATOM 704 O O . LEU A 1 86 ? 16.536 -9.885 -3.436 1.00 90.94 86 LEU A O 1
ATOM 708 N N . GLN A 1 87 ? 18.667 -10.452 -3.874 1.00 88.75 87 GLN A N 1
ATOM 709 C CA . GLN A 1 87 ? 18.746 -11.503 -2.860 1.00 88.75 87 GLN A CA 1
ATOM 710 C C . GLN A 1 87 ? 18.354 -10.987 -1.469 1.00 88.75 87 GLN A C 1
ATOM 712 O O . GLN A 1 87 ? 17.622 -11.646 -0.735 1.00 88.75 87 GLN A O 1
ATOM 717 N N . LYS A 1 88 ? 18.813 -9.784 -1.100 1.00 87.50 88 LYS A N 1
ATOM 718 C CA . LYS A 1 88 ? 18.528 -9.165 0.205 1.00 87.50 88 LYS A CA 1
ATOM 719 C C . LYS A 1 88 ? 17.058 -8.752 0.369 1.00 87.50 88 LYS A C 1
ATOM 721 O O . LYS A 1 88 ? 16.445 -9.204 1.336 1.00 87.50 88 LYS A O 1
ATOM 726 N N . PRO A 1 89 ? 16.468 -7.922 -0.517 1.00 87.50 89 PRO A N 1
ATOM 727 C CA . PRO A 1 89 ? 15.075 -7.502 -0.361 1.00 87.50 89 PRO A CA 1
ATOM 728 C C . PRO A 1 89 ? 14.071 -8.650 -0.555 1.00 87.50 89 PRO A C 1
ATOM 730 O O . PRO A 1 89 ? 12.991 -8.615 0.034 1.00 87.50 89 PRO A O 1
ATOM 733 N N . LEU A 1 90 ? 14.416 -9.681 -1.338 1.00 90.69 90 LEU A N 1
ATOM 734 C CA . LEU A 1 90 ? 13.502 -10.763 -1.723 1.00 90.69 90 LEU A CA 1
ATOM 735 C C . LEU A 1 90 ? 13.829 -12.132 -1.095 1.00 90.69 90 LEU A C 1
ATOM 737 O O . LEU A 1 90 ? 13.187 -13.115 -1.453 1.00 90.69 90 LEU A O 1
ATOM 741 N N . HIS A 1 91 ? 14.743 -12.220 -0.123 1.00 85.75 91 HIS A N 1
ATOM 742 C CA . HIS A 1 91 ? 15.278 -13.487 0.417 1.00 85.75 91 HIS A CA 1
ATOM 743 C C . HIS A 1 91 ? 14.228 -14.567 0.752 1.00 85.75 91 HIS A C 1
ATOM 745 O O . HIS A 1 91 ? 14.423 -15.743 0.471 1.00 85.75 91 HIS A O 1
ATOM 751 N N . ASN A 1 92 ? 13.116 -14.173 1.380 1.00 90.56 92 ASN A N 1
ATOM 752 C CA . ASN A 1 92 ? 12.061 -15.085 1.850 1.00 90.56 92 ASN A CA 1
ATOM 753 C C . ASN A 1 92 ? 10.808 -15.082 0.959 1.00 90.56 92 ASN A C 1
ATOM 755 O O . ASN A 1 92 ? 9.772 -15.630 1.339 1.00 90.56 92 ASN A O 1
ATOM 759 N N . SER A 1 93 ? 10.877 -14.415 -0.189 1.00 93.25 93 SER A N 1
ATOM 760 C CA . SER A 1 93 ? 9.783 -14.375 -1.156 1.00 93.25 93 SER A CA 1
ATOM 761 C C . SER A 1 93 ? 9.754 -15.644 -2.014 1.00 93.25 93 SER A C 1
ATOM 763 O O . SER A 1 93 ? 10.723 -16.401 -2.044 1.00 93.25 93 SER A O 1
ATOM 765 N N . ILE A 1 94 ? 8.635 -15.887 -2.699 1.00 93.69 94 ILE A N 1
ATOM 766 C CA . ILE A 1 94 ? 8.456 -17.073 -3.547 1.00 93.69 94 ILE A CA 1
ATOM 767 C C . ILE A 1 94 ? 8.515 -16.626 -5.017 1.00 93.69 94 ILE A C 1
ATOM 769 O O . ILE A 1 94 ? 7.520 -16.081 -5.508 1.00 93.69 94 ILE A O 1
ATOM 773 N N . PRO A 1 95 ? 9.657 -16.811 -5.710 1.00 93.50 95 PRO A N 1
ATOM 774 C CA . PRO A 1 95 ? 9.790 -16.447 -7.114 1.00 93.50 95 PRO A CA 1
ATOM 775 C C . PRO A 1 95 ? 9.132 -17.487 -8.023 1.00 93.50 95 PRO A C 1
ATOM 777 O O . PRO A 1 95 ? 9.319 -18.694 -7.857 1.00 93.50 95 PRO A O 1
ATOM 780 N N . ILE A 1 96 ? 8.393 -17.013 -9.022 1.00 93.88 96 ILE A N 1
ATOM 781 C CA . ILE A 1 96 ? 7.792 -17.833 -10.073 1.00 93.88 96 ILE A CA 1
ATOM 782 C C . ILE A 1 96 ? 8.222 -17.249 -11.416 1.00 93.88 96 ILE A C 1
ATOM 784 O O . ILE A 1 96 ? 7.879 -16.119 -11.753 1.00 93.88 96 ILE A O 1
ATOM 788 N N . TYR A 1 97 ? 8.961 -18.027 -12.200 1.00 93.81 97 TYR A N 1
ATOM 789 C CA . TYR A 1 97 ? 9.396 -17.616 -13.532 1.00 93.81 97 TYR A CA 1
ATOM 790 C C . TYR A 1 97 ? 8.526 -18.284 -14.589 1.00 93.81 97 TYR A C 1
ATOM 792 O O . TYR A 1 97 ? 8.342 -19.507 -14.583 1.00 93.81 97 TYR A O 1
ATOM 800 N N . LYS A 1 98 ? 7.942 -17.472 -15.471 1.00 91.69 98 LYS A N 1
ATOM 801 C CA . LYS A 1 98 ? 7.088 -17.936 -16.568 1.00 91.69 98 LYS A CA 1
ATOM 802 C C . LYS A 1 98 ? 7.398 -17.162 -17.835 1.00 91.69 98 LYS A C 1
ATOM 804 O O . LYS A 1 98 ? 7.700 -15.977 -17.795 1.00 91.69 98 LYS A O 1
ATOM 809 N N . ASN A 1 99 ? 7.286 -17.839 -18.969 1.00 88.62 99 ASN A N 1
ATOM 810 C CA . ASN A 1 99 ? 7.404 -17.228 -20.287 1.00 88.62 99 ASN A CA 1
ATOM 811 C C . ASN A 1 99 ? 6.009 -17.029 -20.895 1.00 88.62 99 ASN A C 1
ATOM 813 O O . ASN A 1 99 ? 5.699 -17.570 -21.955 1.00 88.62 99 ASN A O 1
ATOM 817 N N . ASP A 1 100 ? 5.151 -16.298 -20.184 1.00 85.62 100 ASP A N 1
ATOM 818 C CA . ASP A 1 100 ? 3.832 -15.907 -20.677 1.00 85.62 100 ASP A CA 1
ATOM 819 C C . ASP A 1 100 ? 3.910 -14.480 -21.216 1.00 85.62 100 ASP A C 1
ATOM 821 O O . ASP A 1 100 ? 4.389 -13.576 -20.542 1.00 85.62 100 ASP A O 1
ATOM 825 N N . ARG A 1 101 ? 3.454 -14.272 -22.454 1.00 81.94 101 ARG A N 1
ATOM 826 C CA . ARG A 1 101 ? 3.462 -12.946 -23.104 1.00 81.94 101 ARG A CA 1
ATOM 827 C C . ARG A 1 101 ? 2.092 -12.285 -23.144 1.00 81.94 101 ARG A C 1
ATOM 829 O O . ARG A 1 101 ? 1.985 -11.120 -23.518 1.00 81.94 101 ARG A O 1
ATOM 836 N N . ASP A 1 102 ? 1.043 -13.031 -22.811 1.00 89.56 102 ASP A N 1
ATOM 837 C CA . ASP A 1 102 ? -0.311 -12.497 -22.801 1.00 89.56 102 ASP A CA 1
ATOM 838 C C . ASP A 1 102 ? -0.546 -11.708 -21.509 1.00 89.56 102 ASP A C 1
ATOM 840 O O . ASP A 1 102 ? -0.711 -12.275 -20.426 1.00 89.56 102 ASP A O 1
ATOM 844 N N . ALA A 1 103 ? -0.591 -10.380 -21.643 1.00 88.62 103 ALA A N 1
ATOM 845 C CA . ALA A 1 103 ? -0.883 -9.461 -20.549 1.00 88.62 103 ALA A CA 1
ATOM 846 C C . ALA A 1 103 ? -2.188 -9.817 -19.822 1.00 88.62 103 ALA A C 1
ATOM 848 O O . ALA A 1 103 ? -2.280 -9.660 -18.606 1.00 88.62 103 ALA A O 1
ATOM 849 N N . LYS A 1 104 ? -3.192 -10.341 -20.539 1.00 90.25 104 LYS A N 1
ATOM 850 C CA . LYS A 1 104 ? -4.478 -10.707 -19.944 1.00 90.25 104 LYS A CA 1
ATOM 851 C C . LYS A 1 104 ? -4.344 -11.900 -19.002 1.00 90.25 104 LYS A C 1
ATOM 853 O O . LYS A 1 104 ? -4.921 -11.864 -17.920 1.00 90.25 104 LYS A O 1
ATOM 858 N N . VAL A 1 105 ? -3.585 -12.924 -19.396 1.00 92.06 105 VAL A N 1
ATOM 859 C CA . VAL A 1 105 ? -3.305 -14.098 -18.549 1.00 92.06 105 VAL A CA 1
ATOM 860 C C . VAL A 1 105 ? -2.539 -13.659 -17.306 1.00 92.06 105 VAL A C 1
ATOM 862 O O . VAL A 1 105 ? -2.906 -14.018 -16.190 1.00 92.06 105 VAL A O 1
ATOM 865 N N . ILE A 1 106 ? -1.534 -12.794 -17.479 1.00 92.88 106 ILE A N 1
ATOM 866 C CA . ILE A 1 106 ? -0.745 -12.289 -16.354 1.00 92.88 106 ILE A CA 1
ATOM 867 C C . ILE A 1 106 ? -1.619 -11.539 -15.349 1.00 92.88 106 ILE A C 1
ATOM 869 O O . ILE A 1 106 ? -1.591 -11.833 -14.154 1.00 92.88 106 ILE A O 1
ATOM 873 N N . MET A 1 107 ? -2.417 -10.589 -15.826 1.00 92.69 107 MET A N 1
ATOM 874 C CA . MET A 1 107 ? -3.233 -9.744 -14.960 1.00 92.69 107 MET A CA 1
ATOM 875 C C . MET A 1 107 ? -4.384 -10.524 -14.313 1.00 92.69 107 MET A C 1
ATOM 877 O O . MET A 1 107 ? -4.615 -10.400 -13.111 1.00 92.69 107 MET A O 1
ATOM 881 N N . GLU A 1 108 ? -5.101 -11.352 -15.071 1.00 92.62 108 GLU A N 1
ATOM 882 C CA . GLU A 1 108 ? -6.315 -11.995 -14.566 1.00 92.62 108 GLU A CA 1
ATOM 883 C C . GLU A 1 108 ? -6.048 -13.299 -13.818 1.00 92.62 108 GLU A C 1
ATOM 885 O O . GLU A 1 108 ? -6.642 -13.513 -12.759 1.00 92.62 108 GLU A O 1
ATOM 890 N N . ASP A 1 109 ? -5.147 -14.145 -14.310 1.00 93.19 109 ASP A N 1
ATOM 891 C CA . ASP A 1 109 ? -4.918 -15.454 -13.703 1.00 93.19 109 ASP A CA 1
ATOM 892 C C . ASP A 1 109 ? -3.868 -15.348 -12.594 1.00 93.19 109 ASP A C 1
ATOM 894 O O . ASP A 1 109 ? -4.123 -15.752 -11.458 1.00 93.19 109 ASP A O 1
ATOM 898 N N . TYR A 1 110 ? -2.712 -14.736 -12.865 1.00 93.31 110 TYR A N 1
ATOM 899 C CA . TYR A 1 110 ? -1.641 -14.657 -11.866 1.00 93.31 110 TYR A CA 1
ATOM 900 C C . TYR A 1 110 ? -1.856 -13.538 -10.843 1.00 93.31 110 TYR A C 1
ATOM 902 O O . TYR A 1 110 ? -1.798 -13.790 -9.638 1.00 93.31 110 TYR A O 1
ATOM 910 N N . VAL A 1 111 ? -2.130 -12.306 -11.283 1.00 93.81 111 VAL A N 1
ATOM 911 C CA . VAL A 1 111 ? -2.247 -11.174 -10.350 1.00 93.81 111 VAL A CA 1
ATOM 912 C C . VAL A 1 111 ? -3.587 -11.185 -9.616 1.00 93.81 111 VAL A C 1
ATOM 914 O O . VAL A 1 111 ? -3.606 -11.077 -8.393 1.00 93.81 111 VAL A O 1
ATOM 917 N N . ARG A 1 112 ? -4.717 -11.345 -10.319 1.00 92.75 112 ARG A N 1
ATOM 918 C CA . ARG A 1 112 ? -6.045 -11.287 -9.685 1.00 92.75 112 ARG A CA 1
ATOM 919 C C . ARG A 1 112 ? -6.451 -12.590 -8.995 1.00 92.75 112 ARG A C 1
ATOM 921 O O . ARG A 1 112 ? -6.878 -12.539 -7.846 1.00 92.75 112 ARG A O 1
ATOM 928 N N . VAL A 1 113 ? -6.374 -13.738 -9.677 1.00 94.19 113 VAL A N 1
ATOM 929 C CA . VAL A 1 113 ? -6.864 -15.019 -9.124 1.00 94.19 113 VAL A CA 1
ATOM 930 C C . VAL A 1 113 ? -5.866 -15.637 -8.143 1.00 94.19 113 VAL A C 1
ATOM 932 O O . VAL A 1 113 ? -6.258 -16.001 -7.037 1.00 94.19 113 VAL A O 1
ATOM 935 N N . GLN A 1 114 ? -4.586 -15.738 -8.514 1.00 92.56 114 GLN A N 1
ATOM 936 C CA . GLN A 1 114 ? -3.552 -16.328 -7.646 1.00 92.56 114 GLN A CA 1
ATOM 937 C C . GLN A 1 114 ? -2.971 -15.343 -6.618 1.00 92.56 114 GLN A C 1
ATOM 939 O O . GLN A 1 114 ? -2.261 -15.763 -5.704 1.00 92.56 114 GLN A O 1
ATOM 944 N N . ASN A 1 115 ? -3.294 -14.048 -6.727 1.00 92.56 115 ASN A N 1
ATOM 945 C CA . ASN A 1 115 ? -2.810 -12.991 -5.834 1.00 92.56 115 ASN A CA 1
ATOM 946 C C . ASN A 1 115 ? -1.270 -12.889 -5.796 1.00 92.56 115 ASN A C 1
ATOM 948 O O . ASN A 1 115 ? -0.665 -12.703 -4.736 1.00 92.56 115 ASN A O 1
ATOM 952 N N . TYR A 1 116 ? -0.625 -13.043 -6.957 1.00 94.38 116 TYR A N 1
ATOM 953 C CA . TYR A 1 116 ? 0.820 -12.872 -7.111 1.00 94.38 116 TYR A CA 1
ATOM 954 C C . TYR A 1 116 ? 1.175 -11.435 -7.495 1.00 94.38 116 TYR A C 1
ATOM 956 O O . TYR A 1 116 ? 0.467 -10.777 -8.254 1.00 94.38 116 TYR A O 1
ATOM 964 N N . LEU A 1 117 ? 2.313 -10.943 -7.005 1.00 94.25 117 LEU A N 1
ATOM 965 C CA . LEU A 1 117 ? 2.865 -9.665 -7.458 1.00 94.25 117 LEU A CA 1
ATOM 966 C C . LEU A 1 117 ? 3.529 -9.858 -8.824 1.00 94.25 117 LEU A C 1
ATOM 968 O O . LEU A 1 117 ? 4.367 -10.741 -8.968 1.00 94.25 117 LEU A O 1
ATOM 972 N N . TYR A 1 118 ? 3.212 -9.027 -9.814 1.00 94.31 118 TYR A N 1
ATOM 973 C CA . TYR A 1 118 ? 3.931 -9.043 -11.090 1.00 94.31 118 TYR A CA 1
ATOM 974 C C . TYR A 1 118 ? 5.066 -8.021 -11.077 1.00 94.31 118 TYR A C 1
ATOM 976 O O . TYR A 1 118 ? 4.829 -6.826 -10.889 1.00 94.31 118 TYR A O 1
ATOM 984 N N . ILE A 1 119 ? 6.300 -8.493 -11.258 1.00 93.56 119 ILE A N 1
ATOM 985 C CA . ILE A 1 119 ? 7.499 -7.653 -11.291 1.00 93.56 119 ILE A CA 1
ATOM 986 C C . ILE A 1 119 ? 7.997 -7.591 -12.732 1.00 93.56 119 ILE A C 1
ATOM 988 O O . ILE A 1 119 ? 8.522 -8.569 -13.259 1.00 93.56 119 ILE A O 1
ATOM 992 N N . ASN A 1 120 ? 7.863 -6.421 -13.353 1.00 92.31 120 ASN A N 1
ATOM 993 C CA . ASN A 1 120 ? 8.429 -6.146 -14.669 1.00 92.31 120 ASN A CA 1
ATOM 994 C C . ASN A 1 120 ? 8.804 -4.661 -14.811 1.00 92.31 120 ASN A C 1
ATOM 996 O O . ASN A 1 120 ? 8.603 -3.854 -13.898 1.00 92.31 120 ASN A O 1
ATOM 1000 N N . ASP A 1 121 ? 9.352 -4.296 -15.967 1.00 90.06 121 ASP A N 1
ATOM 1001 C CA . ASP A 1 121 ? 9.637 -2.927 -16.354 1.00 90.06 121 ASP A CA 1
ATOM 1002 C C . ASP A 1 121 ? 8.409 -2.033 -16.194 1.00 90.06 121 ASP A C 1
ATOM 1004 O O . ASP A 1 121 ? 7.325 -2.306 -16.714 1.00 90.06 121 ASP A O 1
ATOM 1008 N N . ARG A 1 122 ? 8.615 -0.882 -15.554 1.00 89.25 122 ARG A N 1
ATOM 1009 C CA . ARG A 1 122 ? 7.554 0.092 -15.293 1.00 89.25 122 ARG A CA 1
ATOM 1010 C C . ARG A 1 122 ? 6.770 0.493 -16.546 1.00 89.25 122 ARG A C 1
ATOM 1012 O O . ARG A 1 122 ? 5.558 0.633 -16.470 1.00 89.25 122 ARG A O 1
ATOM 1019 N N . LEU A 1 123 ? 7.447 0.660 -17.682 1.00 86.62 123 LEU A N 1
ATOM 1020 C CA . LEU A 1 123 ? 6.811 1.050 -18.946 1.00 86.62 123 LEU A CA 1
ATOM 1021 C C . LEU A 1 123 ? 5.849 -0.025 -19.461 1.00 86.62 123 LEU A C 1
ATOM 1023 O O . LEU A 1 123 ? 4.776 0.305 -19.951 1.00 86.62 123 LEU A O 1
ATOM 1027 N N . ILE A 1 124 ? 6.228 -1.300 -19.320 1.00 88.31 124 ILE A N 1
ATOM 1028 C CA . ILE A 1 124 ? 5.386 -2.437 -19.703 1.00 88.31 124 ILE A CA 1
ATOM 1029 C C . ILE A 1 124 ? 4.156 -2.474 -18.794 1.00 88.31 124 ILE A C 1
ATOM 1031 O O . ILE A 1 124 ? 3.037 -2.595 -19.277 1.00 88.31 124 ILE A O 1
ATOM 1035 N N . LEU A 1 125 ? 4.351 -2.296 -17.484 1.00 90.56 125 LEU A N 1
ATOM 1036 C CA . LEU A 1 125 ? 3.252 -2.266 -16.520 1.00 90.56 125 LEU A CA 1
ATOM 1037 C C . LEU A 1 125 ? 2.278 -1.104 -16.781 1.00 90.56 125 LEU A C 1
ATOM 1039 O O . LEU A 1 125 ? 1.066 -1.302 -16.735 1.00 90.56 125 LEU A O 1
ATOM 1043 N N . GLU A 1 126 ? 2.785 0.101 -17.059 1.00 88.50 126 GLU A N 1
ATOM 1044 C CA . GLU A 1 126 ? 1.958 1.281 -17.354 1.00 88.50 126 GLU A CA 1
ATOM 1045 C C . GLU A 1 126 ? 1.132 1.094 -18.639 1.00 88.50 126 GLU A C 1
ATOM 1047 O O . GLU A 1 126 ? -0.058 1.417 -18.645 1.00 88.50 126 GLU A O 1
ATOM 1052 N N . ASP A 1 127 ? 1.721 0.517 -19.690 1.00 88.50 127 ASP A N 1
ATOM 1053 C CA . ASP A 1 127 ? 1.006 0.169 -20.923 1.00 88.50 127 ASP A CA 1
ATOM 1054 C C . ASP A 1 127 ? -0.053 -0.926 -20.691 1.00 88.50 127 ASP A C 1
ATOM 1056 O O . ASP A 1 127 ? -1.205 -0.775 -21.102 1.00 88.50 127 ASP A O 1
ATOM 1060 N N . MET A 1 128 ? 0.286 -1.992 -19.956 1.00 90.50 128 MET A N 1
ATOM 1061 C CA . MET A 1 128 ? -0.655 -3.063 -19.603 1.00 90.50 128 MET A CA 1
ATOM 1062 C C . MET A 1 128 ? -1.866 -2.529 -18.825 1.00 90.50 128 MET A C 1
ATOM 1064 O O . MET A 1 128 ? -3.009 -2.834 -19.176 1.00 90.50 128 MET A O 1
ATOM 1068 N N . LEU A 1 129 ? -1.637 -1.687 -17.809 1.00 90.31 129 LEU A N 1
ATOM 1069 C CA . LEU A 1 129 ? -2.715 -1.046 -17.052 1.00 90.31 129 LEU A CA 1
ATOM 1070 C C . LEU A 1 129 ? -3.596 -0.163 -17.933 1.00 90.31 129 LEU A C 1
ATOM 1072 O O . LEU A 1 129 ? -4.820 -0.173 -17.789 1.00 90.31 129 LEU A O 1
ATOM 1076 N N . TYR A 1 130 ? -2.988 0.615 -18.829 1.00 88.75 130 TYR A N 1
ATOM 1077 C CA . TYR A 1 130 ? -3.732 1.477 -19.738 1.00 88.75 130 TYR A CA 1
ATOM 1078 C C . TYR A 1 130 ? -4.613 0.669 -20.685 1.00 88.75 130 TYR A C 1
ATOM 1080 O O . TYR A 1 130 ? -5.800 0.968 -20.837 1.00 88.75 130 TYR A O 1
ATOM 1088 N N . ASN A 1 131 ? -4.064 -0.394 -21.266 1.00 90.06 131 ASN A N 1
ATOM 1089 C CA . ASN A 1 131 ? -4.794 -1.272 -22.165 1.00 90.06 131 ASN A CA 1
ATOM 1090 C C . ASN A 1 131 ? -5.954 -1.989 -21.452 1.00 90.06 131 ASN A C 1
ATOM 1092 O O . ASN A 1 131 ? -7.054 -2.046 -22.010 1.00 90.06 131 ASN A O 1
ATOM 1096 N N . ASP A 1 132 ? -5.769 -2.460 -20.212 1.00 91.56 132 ASP A N 1
ATOM 1097 C CA . ASP A 1 132 ? -6.858 -3.029 -19.400 1.00 91.56 132 ASP A CA 1
ATOM 1098 C C . ASP A 1 132 ? -7.943 -1.986 -19.085 1.00 91.56 132 ASP A C 1
ATOM 1100 O O . ASP A 1 132 ? -9.129 -2.229 -19.329 1.00 91.56 132 ASP A O 1
ATOM 1104 N N . TYR A 1 133 ? -7.551 -0.785 -18.644 1.00 89.50 133 TYR A N 1
ATOM 1105 C CA . TYR A 1 133 ? -8.483 0.312 -18.367 1.00 89.50 133 TYR A CA 1
ATOM 1106 C C . TYR A 1 133 ? -9.317 0.679 -19.602 1.00 89.50 133 TYR A C 1
ATOM 1108 O O . TYR A 1 133 ? -10.545 0.811 -19.529 1.00 89.50 133 TYR A O 1
ATOM 1116 N N . MET A 1 134 ? -8.673 0.802 -20.765 1.00 89.69 134 MET A N 1
ATOM 1117 C CA . MET A 1 134 ? -9.348 1.094 -22.029 1.00 89.69 134 MET A CA 1
ATOM 1118 C C . MET A 1 134 ? -10.277 -0.046 -22.452 1.00 89.69 134 MET A C 1
ATOM 1120 O O . MET A 1 134 ? -11.375 0.211 -22.942 1.00 89.69 134 MET A O 1
ATOM 1124 N N . ASN A 1 135 ? -9.885 -1.303 -22.237 1.00 91.56 135 ASN A N 1
ATOM 1125 C CA . ASN A 1 135 ? -10.728 -2.462 -22.527 1.00 91.56 135 ASN A CA 1
ATOM 1126 C C . ASN A 1 135 ? -11.986 -2.487 -21.642 1.00 91.56 135 ASN A C 1
ATOM 1128 O O . ASN A 1 135 ? -13.089 -2.700 -22.142 1.00 91.56 135 ASN A O 1
ATOM 1132 N N . ARG A 1 136 ? -11.856 -2.198 -20.342 1.00 91.31 136 ARG A N 1
ATOM 1133 C CA . ARG A 1 136 ? -12.999 -2.080 -19.415 1.00 91.31 136 ARG A CA 1
ATOM 1134 C C . ARG A 1 136 ? -13.907 -0.906 -19.763 1.00 91.31 136 ARG A C 1
ATOM 1136 O O . ARG A 1 136 ? -15.125 -1.040 -19.708 1.00 91.31 136 ARG A O 1
ATOM 1143 N N . THR A 1 137 ? -13.322 0.211 -20.189 1.00 90.00 137 THR A N 1
ATOM 1144 C CA . THR A 1 137 ? -14.073 1.383 -20.660 1.00 90.00 137 THR A CA 1
ATOM 1145 C C . THR A 1 137 ? -14.890 1.050 -21.911 1.00 90.00 137 THR A C 1
ATOM 1147 O O . THR A 1 137 ? -16.064 1.392 -21.982 1.00 90.00 137 THR A O 1
ATOM 1150 N N . LYS A 1 138 ? -14.317 0.304 -22.867 1.00 93.62 138 LYS A N 1
ATOM 1151 C CA . LYS A 1 138 ? -15.037 -0.176 -24.063 1.00 93.62 138 LYS A CA 1
ATOM 1152 C C . LYS A 1 138 ? -16.195 -1.127 -23.739 1.00 93.62 138 LYS A C 1
ATOM 1154 O O . LYS A 1 138 ? -17.106 -1.257 -24.546 1.00 93.62 138 LYS A O 1
ATOM 1159 N N . LYS A 1 139 ? -16.149 -1.795 -22.584 1.00 93.62 139 LYS A N 1
ATOM 1160 C CA . LYS A 1 139 ? -17.193 -2.703 -22.085 1.00 93.62 139 LYS A CA 1
ATOM 1161 C C . LYS A 1 139 ? -18.233 -2.015 -21.195 1.00 93.62 139 LYS A C 1
ATOM 1163 O O . LYS A 1 139 ? -19.031 -2.713 -20.583 1.00 93.62 139 LYS A O 1
ATOM 1168 N N . ASP A 1 140 ? -18.195 -0.688 -21.096 1.00 92.94 140 ASP A N 1
ATOM 1169 C CA . ASP A 1 140 ? -19.127 0.114 -20.293 1.00 92.94 140 ASP A CA 1
ATOM 1170 C C . ASP A 1 140 ? -19.155 -0.257 -18.795 1.00 92.94 140 ASP A C 1
ATOM 1172 O O . ASP A 1 140 ? -20.163 -0.139 -18.104 1.00 92.94 140 ASP A O 1
ATOM 1176 N N . VAL A 1 141 ? -18.016 -0.712 -18.258 1.00 91.56 141 VAL A N 1
ATOM 1177 C CA . VAL A 1 141 ? -17.867 -0.983 -16.818 1.00 91.56 141 VAL A CA 1
ATOM 1178 C C . VAL A 1 141 ? -17.955 0.345 -16.047 1.00 91.56 141 VAL A C 1
ATOM 1180 O O . VAL A 1 141 ? -17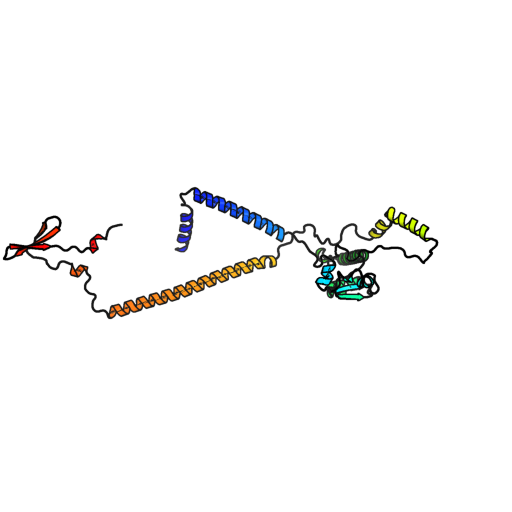.356 1.331 -16.498 1.00 91.56 141 VAL A O 1
ATOM 1183 N N . PRO A 1 142 ? -18.641 0.422 -14.890 1.00 87.00 142 PRO A N 1
ATOM 1184 C CA . PRO A 1 142 ? -18.695 1.640 -14.079 1.00 87.00 142 PRO A CA 1
ATOM 1185 C C . PRO A 1 142 ? -17.297 2.075 -13.623 1.00 87.00 142 PRO A C 1
ATOM 1187 O O . PRO A 1 142 ? -16.437 1.244 -13.337 1.00 87.00 142 PRO A O 1
ATOM 1190 N N . GLU A 1 143 ? -17.058 3.387 -13.539 1.00 80.44 143 GLU A N 1
ATOM 1191 C CA . GLU A 1 143 ? -15.729 3.960 -13.266 1.00 80.44 143 GLU A CA 1
ATOM 1192 C C . GLU A 1 143 ? -15.078 3.414 -11.985 1.00 80.44 143 GLU A C 1
ATOM 1194 O O . GLU A 1 143 ? -13.879 3.131 -11.979 1.00 80.44 143 GLU A O 1
ATOM 1199 N N . SER A 1 144 ? -15.878 3.169 -10.943 1.00 78.81 144 SER A N 1
ATOM 1200 C CA . SER A 1 144 ? -15.432 2.610 -9.661 1.00 78.81 144 SER A CA 1
ATOM 1201 C C . SER A 1 144 ? -14.815 1.212 -9.762 1.00 78.81 144 SER A C 1
ATOM 1203 O O . SER A 1 144 ? -14.030 0.838 -8.897 1.00 78.81 144 SER A O 1
ATOM 1205 N N . GLU A 1 145 ? -15.148 0.440 -10.798 1.00 84.25 145 GLU A N 1
ATOM 1206 C CA . GLU A 1 145 ? -14.706 -0.952 -10.979 1.00 84.25 145 GLU A CA 1
ATOM 1207 C C . GLU A 1 145 ? -13.675 -1.112 -12.109 1.00 84.25 145 GLU A C 1
ATOM 1209 O O . GLU A 1 145 ? -13.226 -2.220 -12.417 1.00 84.25 145 GLU A O 1
ATOM 1214 N N . ARG A 1 146 ? -13.263 -0.005 -12.741 1.00 88.12 146 ARG A N 1
ATOM 1215 C CA . ARG A 1 146 ? -12.243 -0.034 -13.803 1.00 88.12 146 ARG A CA 1
ATOM 1216 C C . ARG A 1 146 ? -10.833 -0.223 -13.247 1.00 88.12 146 ARG A C 1
ATOM 1218 O O . ARG A 1 146 ? -9.997 -0.833 -13.902 1.00 88.12 146 ARG A O 1
ATOM 1225 N N . CYS A 1 147 ? -10.573 0.291 -12.048 1.00 85.44 147 CYS A N 1
ATOM 1226 C CA . CYS A 1 147 ? -9.251 0.336 -11.427 1.00 85.44 147 CYS A CA 1
ATOM 1227 C C . CYS A 1 147 ? -8.986 -0.890 -10.542 1.00 85.44 147 CYS A C 1
ATOM 1229 O O . CYS A 1 147 ? -8.994 -0.788 -9.319 1.00 85.44 147 CYS A O 1
ATOM 1231 N N . VAL A 1 148 ? -8.772 -2.054 -11.161 1.00 87.94 148 VAL A N 1
ATOM 1232 C CA . VAL A 1 148 ? -8.541 -3.317 -10.428 1.00 87.94 148 VAL A CA 1
ATOM 1233 C C . VAL A 1 148 ? -7.087 -3.482 -9.986 1.00 87.94 148 VAL A C 1
ATOM 1235 O O . VAL A 1 148 ? -6.814 -4.062 -8.939 1.00 87.94 148 VAL A O 1
ATOM 1238 N N . PHE A 1 149 ? -6.151 -2.955 -10.772 1.00 89.62 149 PHE A N 1
ATOM 1239 C CA . PHE A 1 149 ? -4.720 -3.155 -10.580 1.00 89.62 149 PHE A CA 1
ATOM 1240 C C . PHE A 1 149 ? -4.015 -1.840 -10.250 1.00 89.62 149 PHE A C 1
ATOM 1242 O O . PHE A 1 149 ? -4.447 -0.760 -10.655 1.00 89.62 149 PHE A O 1
ATOM 1249 N N . VAL A 1 150 ? -2.907 -1.939 -9.516 1.00 88.19 150 VAL A N 1
ATOM 1250 C CA . VAL A 1 150 ? -2.123 -0.798 -9.031 1.00 88.19 150 VAL A CA 1
ATOM 1251 C C . VAL A 1 150 ? -0.631 -1.109 -9.116 1.00 88.19 150 VAL A C 1
ATOM 1253 O O . VAL A 1 150 ? -0.208 -2.224 -8.825 1.00 88.19 150 VAL A O 1
ATOM 1256 N N . ILE A 1 151 ? 0.171 -0.111 -9.494 1.00 88.56 151 ILE A N 1
ATOM 1257 C CA . ILE A 1 151 ? 1.639 -0.203 -9.530 1.00 88.56 151 ILE A CA 1
ATOM 1258 C C . ILE A 1 151 ? 2.222 0.532 -8.319 1.00 88.56 151 ILE A C 1
ATOM 1260 O O . ILE A 1 151 ? 1.720 1.578 -7.893 1.00 88.56 151 ILE A O 1
ATOM 1264 N N . THR A 1 152 ? 3.305 -0.002 -7.759 1.00 89.19 152 THR A N 1
ATOM 1265 C CA . THR A 1 152 ? 4.056 0.641 -6.678 1.00 89.19 152 THR A CA 1
ATOM 1266 C C . THR A 1 152 ? 4.744 1.920 -7.165 1.00 89.19 152 THR A C 1
ATOM 1268 O O . THR A 1 152 ? 5.263 2.004 -8.274 1.00 89.19 152 THR A O 1
ATOM 1271 N N . LYS A 1 153 ? 4.792 2.957 -6.319 1.00 85.88 153 LYS A N 1
ATOM 1272 C CA . LYS A 1 153 ? 5.468 4.223 -6.672 1.00 85.88 153 LYS A CA 1
ATOM 1273 C C . LYS A 1 153 ? 6.997 4.118 -6.661 1.00 85.88 153 LYS A C 1
ATOM 1275 O O . LYS A 1 153 ? 7.667 4.955 -7.263 1.00 85.88 153 LYS A O 1
ATOM 1280 N N . TRP A 1 154 ? 7.532 3.130 -5.954 1.00 89.94 154 TRP A N 1
ATOM 1281 C CA . TRP A 1 154 ? 8.959 2.897 -5.767 1.00 89.94 154 TRP A CA 1
ATOM 1282 C C . TRP A 1 154 ? 9.435 1.752 -6.684 1.00 89.94 154 TRP A C 1
ATOM 1284 O O . TRP A 1 154 ? 8.699 0.775 -6.857 1.00 89.94 154 TRP A O 1
ATOM 1294 N N . PRO A 1 155 ? 10.632 1.865 -7.289 1.00 90.38 155 PRO A N 1
ATOM 1295 C CA . PRO A 1 155 ? 11.226 0.791 -8.077 1.00 90.38 155 PRO A CA 1
ATOM 1296 C C . PRO A 1 155 ? 11.887 -0.254 -7.169 1.00 90.38 155 PRO A C 1
ATOM 1298 O O . PRO A 1 155 ? 12.476 0.088 -6.146 1.00 90.38 155 PRO A O 1
ATOM 1301 N N . ILE A 1 156 ? 11.820 -1.524 -7.570 1.00 90.69 156 ILE A N 1
ATOM 1302 C CA . ILE A 1 156 ? 12.560 -2.622 -6.922 1.00 90.69 156 ILE A CA 1
ATOM 1303 C C . ILE A 1 156 ? 14.028 -2.611 -7.372 1.00 90.69 156 ILE A C 1
ATOM 1305 O O . ILE A 1 156 ? 14.935 -2.822 -6.574 1.00 90.69 156 ILE A O 1
ATOM 1309 N N . LEU A 1 157 ? 14.249 -2.340 -8.660 1.00 90.50 157 LEU A N 1
ATOM 1310 C CA . LEU A 1 157 ? 15.555 -2.305 -9.302 1.00 90.50 157 LEU A CA 1
ATOM 1311 C C . LEU A 1 157 ? 15.564 -1.189 -10.348 1.00 90.50 157 LEU A C 1
ATOM 1313 O O . LEU A 1 157 ? 14.624 -1.065 -11.134 1.00 90.50 157 LEU A O 1
ATOM 1317 N N . THR A 1 158 ? 16.626 -0.388 -10.360 1.00 90.31 158 THR A N 1
ATOM 1318 C CA . THR A 1 158 ? 16.846 0.656 -11.367 1.00 90.31 158 THR A CA 1
ATOM 1319 C C . THR A 1 158 ? 18.022 0.242 -12.231 1.00 90.31 158 THR A C 1
ATOM 1321 O O . THR A 1 158 ? 19.105 -0.013 -11.711 1.00 90.31 158 THR A O 1
ATOM 1324 N N . ILE A 1 159 ? 17.804 0.170 -13.543 1.00 87.69 159 ILE A N 1
ATOM 1325 C CA . ILE A 1 159 ? 18.805 -0.289 -14.507 1.00 87.69 159 ILE A CA 1
ATOM 1326 C C . ILE A 1 159 ? 18.911 0.733 -15.625 1.00 87.69 159 ILE A C 1
ATOM 1328 O O . ILE A 1 159 ? 17.905 1.249 -16.117 1.00 87.69 159 ILE A O 1
ATOM 1332 N N . GLU A 1 160 ? 20.139 0.998 -16.046 1.00 86.94 160 GLU A N 1
ATOM 1333 C CA . GLU A 1 160 ? 20.418 1.823 -17.210 1.00 86.94 160 GLU A CA 1
ATOM 1334 C C . GLU A 1 160 ? 20.343 0.968 -18.478 1.00 86.94 160 GLU A C 1
ATOM 1336 O O . GLU A 1 160 ? 20.948 -0.101 -18.575 1.00 86.94 160 GLU A O 1
ATOM 1341 N N . ARG A 1 161 ? 19.581 1.433 -19.471 1.00 85.56 161 ARG A N 1
ATOM 1342 C CA . ARG A 1 161 ? 19.513 0.779 -20.780 1.00 85.56 161 ARG A CA 1
ATOM 1343 C C . ARG A 1 161 ? 20.592 1.350 -21.684 1.00 85.56 161 ARG A C 1
ATOM 1345 O O . ARG A 1 161 ? 20.685 2.562 -21.850 1.00 85.56 161 ARG A O 1
ATOM 1352 N N . ALA A 1 162 ? 21.354 0.467 -22.314 1.00 89.00 162 ALA A N 1
ATOM 1353 C CA . ALA A 1 162 ? 22.390 0.831 -23.267 1.00 89.00 162 ALA A CA 1
ATOM 1354 C C . ALA A 1 162 ? 22.277 -0.015 -24.537 1.00 89.00 162 ALA A C 1
ATOM 1356 O O . ALA A 1 162 ? 21.792 -1.147 -24.514 1.00 89.00 162 ALA A O 1
ATOM 1357 N N . PHE A 1 163 ? 22.762 0.530 -25.651 1.00 90.75 163 PHE A N 1
ATOM 1358 C CA . PHE A 1 163 ? 22.925 -0.239 -26.877 1.00 90.75 163 PHE A CA 1
ATOM 1359 C C . PHE A 1 163 ? 24.207 -1.062 -26.791 1.00 90.75 163 PHE A C 1
ATOM 1361 O O . PHE A 1 163 ? 25.305 -0.525 -26.639 1.00 90.75 163 PHE A O 1
ATOM 1368 N N . ALA A 1 164 ? 24.063 -2.380 -26.889 1.00 91.00 164 ALA A N 1
ATOM 1369 C CA . ALA A 1 164 ? 25.198 -3.283 -26.953 1.00 91.00 164 ALA A CA 1
ATOM 1370 C C . ALA A 1 164 ? 25.734 -3.345 -28.389 1.00 91.00 164 ALA A C 1
ATOM 1372 O O . ALA A 1 164 ? 24.993 -3.607 -29.337 1.00 91.00 164 ALA A O 1
ATOM 1373 N N . TYR A 1 165 ? 27.042 -3.148 -28.542 1.00 92.50 165 TYR A N 1
ATOM 1374 C CA . TYR A 1 165 ? 27.733 -3.299 -29.819 1.00 92.50 165 TYR A CA 1
ATOM 1375 C C . TYR A 1 165 ? 28.713 -4.467 -29.761 1.00 92.50 165 TYR A C 1
ATOM 1377 O O . TYR A 1 165 ? 29.257 -4.800 -28.706 1.00 92.50 165 TYR A O 1
ATOM 1385 N N . LYS A 1 166 ? 29.008 -5.057 -30.923 1.00 95.69 166 LYS A N 1
ATOM 1386 C CA . LYS A 1 166 ? 30.105 -6.021 -31.051 1.00 95.69 166 LYS A CA 1
ATOM 1387 C C . LYS A 1 166 ? 31.418 -5.382 -30.581 1.00 95.69 166 LYS A C 1
ATOM 1389 O O . LYS A 1 166 ? 31.672 -4.202 -30.834 1.00 95.69 166 LYS A O 1
ATOM 1394 N N . LYS A 1 167 ? 32.288 -6.175 -29.948 1.00 94.44 167 LYS A N 1
ATOM 1395 C CA . LYS A 1 167 ? 33.641 -5.733 -29.580 1.00 94.44 167 LYS A CA 1
ATOM 1396 C C . LYS A 1 167 ? 34.351 -5.146 -30.811 1.00 94.44 167 LYS A C 1
ATOM 1398 O O . LYS A 1 167 ? 34.350 -5.765 -31.874 1.00 94.44 167 LYS A O 1
ATOM 1403 N N . ASN A 1 168 ? 34.937 -3.957 -30.656 1.00 93.19 168 ASN A N 1
ATOM 1404 C CA . ASN A 1 168 ? 35.590 -3.174 -31.716 1.00 93.19 168 ASN A CA 1
ATOM 1405 C C . ASN A 1 168 ? 34.655 -2.711 -32.855 1.00 93.19 168 ASN A C 1
ATOM 1407 O O . ASN A 1 168 ? 35.054 -2.652 -34.018 1.00 93.19 168 ASN A O 1
ATOM 1411 N N . PHE A 1 169 ? 33.404 -2.366 -32.541 1.00 95.62 169 PHE A N 1
ATOM 1412 C CA . PHE A 1 169 ? 32.481 -1.788 -33.517 1.00 95.62 169 PHE A CA 1
ATOM 1413 C C . PHE A 1 169 ? 32.954 -0.411 -34.018 1.00 95.62 169 PHE A C 1
ATOM 1415 O O . PHE A 1 169 ? 32.976 0.568 -33.272 1.00 95.62 169 PHE A O 1
ATOM 1422 N N . LYS A 1 170 ? 33.289 -0.334 -35.312 1.00 96.19 170 LYS A N 1
ATOM 1423 C CA . LYS A 1 170 ? 33.865 0.850 -35.979 1.00 96.19 170 LYS A CA 1
ATOM 1424 C C . LYS A 1 170 ? 33.036 2.127 -35.814 1.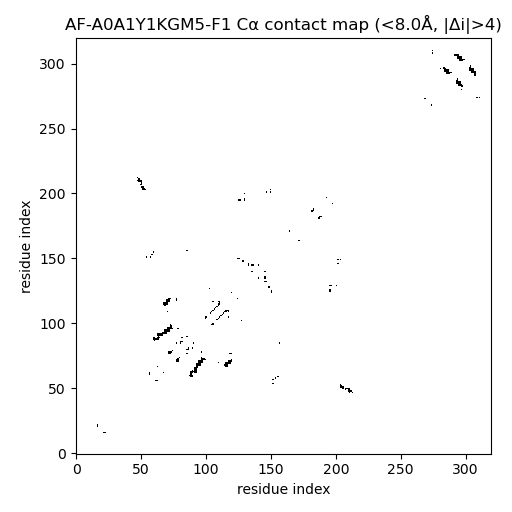00 96.19 170 LYS A C 1
ATOM 1426 O O . LYS A 1 170 ? 33.599 3.210 -35.705 1.00 96.19 170 LYS A O 1
ATOM 1431 N N . TYR A 1 171 ? 31.709 2.011 -35.808 1.00 95.25 171 TYR A N 1
ATOM 1432 C CA . TYR A 1 171 ? 30.806 3.164 -35.818 1.00 95.25 171 TYR A CA 1
ATOM 1433 C C . TYR A 1 171 ? 30.309 3.575 -34.431 1.00 95.25 171 TYR A C 1
ATOM 1435 O O . TYR A 1 171 ? 29.524 4.514 -34.343 1.00 95.25 171 TYR A O 1
ATOM 1443 N N . LYS A 1 172 ? 30.792 2.945 -33.350 1.00 94.81 172 LYS A N 1
ATOM 1444 C CA . LYS A 1 172 ? 30.448 3.314 -31.967 1.00 94.81 172 LYS A CA 1
ATOM 1445 C C . LYS A 1 172 ? 30.445 4.836 -31.720 1.00 94.81 172 LYS A C 1
ATOM 1447 O O . LYS A 1 172 ? 29.416 5.331 -31.277 1.00 94.81 172 LYS A O 1
ATOM 1452 N N . PRO A 1 173 ? 31.504 5.608 -32.051 1.00 94.69 173 PRO A N 1
ATOM 1453 C CA . PRO A 1 173 ? 31.513 7.047 -31.765 1.00 94.69 173 PRO A CA 1
ATOM 1454 C C . PRO A 1 173 ? 30.452 7.834 -32.545 1.00 94.69 173 PRO A C 1
ATOM 1456 O O . PRO A 1 173 ? 29.979 8.862 -32.071 1.00 94.69 173 PRO A O 1
ATOM 1459 N N . LEU A 1 174 ? 30.065 7.360 -33.733 1.00 94.94 174 LEU A N 1
ATOM 1460 C CA . LEU A 1 174 ? 29.024 7.996 -34.537 1.00 94.94 174 LEU A CA 1
ATOM 1461 C C . LEU A 1 174 ? 27.637 7.736 -33.941 1.00 94.94 174 LEU A C 1
ATOM 1463 O O . LEU A 1 174 ? 26.861 8.676 -33.785 1.00 94.94 174 LEU A O 1
ATOM 1467 N N . PHE A 1 175 ? 27.348 6.486 -33.569 1.00 94.38 175 PHE A N 1
ATOM 1468 C CA . PHE A 1 175 ? 26.079 6.131 -32.932 1.00 94.38 175 PHE A CA 1
ATOM 1469 C C . PHE A 1 175 ? 25.929 6.794 -31.567 1.00 94.38 175 PHE A C 1
ATOM 1471 O O . PHE A 1 175 ? 24.897 7.406 -31.319 1.00 94.38 175 PHE A O 1
ATOM 1478 N N . ASP A 1 176 ? 26.958 6.744 -30.721 1.00 93.31 176 ASP A N 1
ATOM 1479 C CA . ASP A 1 176 ? 26.904 7.345 -29.387 1.00 93.31 176 ASP A CA 1
ATOM 1480 C C . ASP A 1 176 ? 26.647 8.851 -29.467 1.00 93.31 176 ASP A C 1
ATOM 1482 O O . ASP A 1 176 ? 25.807 9.362 -28.738 1.00 93.31 176 ASP A O 1
ATOM 1486 N N . LYS A 1 177 ? 27.283 9.558 -30.414 1.00 95.56 177 LYS A N 1
ATOM 1487 C CA . LYS A 1 177 ? 27.033 10.989 -30.624 1.00 95.56 177 LYS A CA 1
ATOM 1488 C C . LYS A 1 177 ? 25.577 11.269 -31.003 1.00 95.56 177 LYS A C 1
ATOM 1490 O O . LYS A 1 177 ? 24.959 12.171 -30.445 1.00 95.56 177 LYS A O 1
ATOM 1495 N N . ILE A 1 178 ? 25.023 10.502 -31.943 1.00 95.69 178 ILE A N 1
ATOM 1496 C CA . ILE A 1 178 ? 23.626 10.662 -32.372 1.00 95.69 178 ILE A CA 1
ATOM 1497 C C . ILE A 1 178 ? 22.671 10.334 -31.220 1.00 95.69 178 ILE A C 1
ATOM 1499 O O . ILE A 1 178 ? 21.719 11.075 -30.986 1.00 95.69 178 ILE A O 1
ATOM 1503 N N . LEU A 1 179 ? 22.930 9.258 -30.479 1.00 94.00 179 LEU A N 1
ATOM 1504 C CA . LEU A 1 179 ? 22.125 8.855 -29.329 1.00 94.00 179 LEU A CA 1
ATOM 1505 C C . LEU A 1 179 ? 22.149 9.917 -28.227 1.00 94.00 179 LEU A C 1
ATOM 1507 O O . LEU A 1 179 ? 21.082 10.274 -27.731 1.00 94.00 179 LEU A O 1
ATOM 1511 N N . SER A 1 180 ? 23.315 10.484 -27.907 1.00 93.88 180 SER A N 1
ATOM 1512 C CA . SER A 1 180 ? 23.420 11.606 -26.968 1.00 93.88 180 SER A CA 1
ATOM 1513 C C . SER A 1 180 ? 22.578 12.790 -27.427 1.00 93.88 180 SER A C 1
ATOM 1515 O O . SER A 1 180 ? 21.758 13.276 -26.658 1.00 93.88 180 SER A O 1
ATOM 1517 N N . HIS A 1 181 ? 22.668 13.182 -28.703 1.00 96.69 181 HIS A N 1
ATOM 1518 C CA . HIS A 1 181 ? 21.853 14.275 -29.239 1.00 96.69 181 HIS A CA 1
ATOM 1519 C C . HIS A 1 181 ? 20.342 13.973 -29.159 1.00 96.69 181 HIS A C 1
ATOM 1521 O O . HIS A 1 181 ? 19.546 14.869 -28.882 1.00 96.69 181 HIS A O 1
ATOM 1527 N N . LEU A 1 182 ? 19.916 12.724 -29.381 1.00 95.81 182 LEU A N 1
ATOM 1528 C CA . LEU A 1 182 ? 18.509 12.309 -29.264 1.00 95.81 182 LEU A CA 1
ATOM 1529 C C . LEU A 1 182 ? 18.001 12.330 -27.814 1.00 95.81 182 LEU A C 1
ATOM 1531 O O . LEU A 1 182 ? 16.826 12.622 -27.575 1.00 95.81 182 LEU A O 1
ATOM 1535 N N . VAL A 1 183 ? 18.868 12.020 -26.849 1.00 94.19 183 VAL A N 1
ATOM 1536 C CA . VAL A 1 183 ? 18.549 12.103 -25.419 1.00 94.19 183 VAL A CA 1
ATOM 1537 C C . VAL A 1 183 ? 18.516 13.564 -24.963 1.00 94.19 183 VAL A C 1
ATOM 1539 O O . VAL A 1 183 ? 17.534 13.977 -24.350 1.00 94.19 183 VAL A O 1
ATOM 1542 N N . GLU A 1 184 ? 19.530 14.358 -25.316 1.00 95.44 184 GLU A N 1
ATOM 1543 C CA . GLU A 1 184 ? 19.663 15.782 -24.966 1.00 95.44 184 GLU A CA 1
ATOM 1544 C C . GLU A 1 184 ? 18.529 16.634 -25.546 1.00 95.44 184 GLU A C 1
ATOM 1546 O O . GLU A 1 184 ? 17.977 17.490 -24.859 1.00 95.44 184 GLU A O 1
ATOM 1551 N N . SER A 1 185 ? 18.122 16.362 -26.788 1.00 97.12 185 SER A N 1
ATOM 1552 C CA . SER A 1 185 ? 16.965 17.018 -27.415 1.00 97.12 185 SER A CA 1
ATOM 1553 C C . SER A 1 185 ? 15.616 16.579 -26.831 1.00 97.12 185 SER A C 1
ATOM 1555 O O . SER A 1 185 ? 14.585 17.163 -27.157 1.00 97.12 185 SER A O 1
ATOM 1557 N N . GLY A 1 186 ? 15.591 15.547 -25.981 1.00 95.88 186 GLY A N 1
ATOM 1558 C CA . GLY A 1 186 ? 14.373 15.024 -25.368 1.00 95.88 186 GLY A CA 1
ATOM 1559 C C . GLY A 1 186 ? 13.510 14.162 -26.294 1.00 95.88 186 GLY A C 1
ATOM 1560 O O . GLY A 1 186 ? 12.416 13.764 -25.890 1.00 95.88 186 GLY A O 1
ATOM 1561 N N . VAL A 1 187 ? 13.985 13.819 -27.499 1.00 95.75 187 VAL A N 1
ATOM 1562 C CA . VAL A 1 187 ? 13.246 12.981 -28.464 1.00 95.75 187 VAL A CA 1
ATOM 1563 C C . VAL A 1 187 ? 12.951 11.602 -27.878 1.00 95.75 187 VAL A C 1
ATOM 1565 O O . VAL A 1 187 ? 11.832 11.108 -28.012 1.00 95.75 187 VAL A O 1
ATOM 1568 N N . VAL A 1 188 ? 13.915 11.001 -27.171 1.00 91.44 188 VAL A N 1
ATOM 1569 C CA . VAL A 1 188 ? 13.717 9.700 -26.504 1.00 91.44 188 VAL A CA 1
ATOM 1570 C C . VAL A 1 188 ? 12.608 9.792 -25.456 1.00 91.44 188 VAL A C 1
ATOM 1572 O O . VAL A 1 188 ? 11.679 8.989 -25.469 1.00 91.44 188 VAL A O 1
ATOM 1575 N N . LYS A 1 189 ? 12.647 10.816 -24.595 1.00 89.44 189 LYS A N 1
ATOM 1576 C CA . LYS A 1 189 ? 11.628 11.036 -23.558 1.00 89.44 189 LYS A CA 1
ATOM 1577 C C . LYS A 1 189 ? 10.239 11.252 -24.163 1.00 89.44 189 LYS A C 1
ATOM 1579 O O . LYS A 1 189 ? 9.269 10.690 -23.664 1.00 89.44 189 LYS A O 1
ATOM 1584 N N . PHE A 1 190 ? 10.151 12.027 -25.244 1.00 91.38 190 PHE A N 1
ATOM 1585 C CA . PHE A 1 190 ? 8.904 12.241 -25.973 1.00 91.38 190 PHE A CA 1
ATOM 1586 C C . PHE A 1 190 ? 8.354 10.929 -26.541 1.00 91.38 190 PHE A C 1
ATOM 1588 O O . PHE A 1 190 ? 7.195 10.601 -26.303 1.00 91.38 190 PHE A O 1
ATOM 1595 N N . LYS A 1 191 ? 9.191 10.141 -27.227 1.00 90.12 191 LYS A N 1
ATOM 1596 C CA . LYS A 1 191 ? 8.778 8.859 -27.813 1.00 90.12 191 LYS A CA 1
ATOM 1597 C C . LYS A 1 191 ? 8.350 7.828 -26.772 1.00 90.12 191 LYS A C 1
ATOM 1599 O O . LYS A 1 191 ? 7.396 7.099 -27.016 1.00 90.12 191 LYS A O 1
ATOM 1604 N N . MET A 1 192 ? 8.975 7.815 -25.596 1.00 84.69 192 MET A N 1
ATOM 1605 C CA . MET A 1 192 ? 8.546 6.959 -24.484 1.00 84.69 192 MET A CA 1
ATOM 1606 C C . MET A 1 192 ? 7.153 7.321 -23.948 1.00 84.69 192 MET A C 1
ATOM 1608 O O . MET A 1 192 ? 6.459 6.448 -23.443 1.00 84.69 192 MET A O 1
ATOM 1612 N N . GLN A 1 193 ? 6.741 8.588 -24.046 1.00 83.69 193 GLN A N 1
ATOM 1613 C CA . GLN A 1 193 ? 5.457 9.075 -23.527 1.00 83.69 193 GLN A CA 1
ATOM 1614 C C . GLN A 1 193 ? 4.373 9.226 -24.605 1.00 83.69 193 GLN A C 1
ATOM 1616 O O . GLN A 1 193 ? 3.234 9.530 -24.273 1.00 83.69 193 GLN A O 1
ATOM 1621 N N . GLU A 1 194 ? 4.701 9.019 -25.884 1.00 85.75 194 GLU A N 1
ATOM 1622 C CA . GLU A 1 194 ? 3.813 9.291 -27.026 1.00 85.75 194 GLU A CA 1
ATOM 1623 C C . GLU A 1 194 ? 2.495 8.499 -26.972 1.00 85.75 194 GLU A C 1
ATOM 1625 O O . GLU A 1 194 ? 1.445 9.041 -27.310 1.00 85.75 194 GLU A O 1
ATOM 1630 N N . HIS A 1 195 ? 2.545 7.248 -26.503 1.00 79.94 195 HIS A N 1
ATOM 1631 C CA . HIS A 1 195 ? 1.392 6.338 -26.429 1.00 79.94 195 HIS A CA 1
ATOM 1632 C C . HIS A 1 195 ? 0.842 6.160 -25.005 1.00 79.94 195 HIS A C 1
ATOM 1634 O O . HIS A 1 195 ? -0.130 5.435 -24.809 1.00 79.94 195 HIS A O 1
ATOM 1640 N N . LEU A 1 196 ? 1.443 6.823 -24.012 1.00 80.62 196 LEU A N 1
ATOM 1641 C CA . LEU A 1 196 ? 1.002 6.769 -22.621 1.00 80.62 196 LEU A CA 1
ATOM 1642 C C . LEU A 1 196 ? 0.139 7.998 -22.295 1.00 80.62 196 LEU A C 1
ATOM 1644 O O . LEU A 1 196 ? 0.375 9.093 -22.817 1.00 80.62 196 LEU A O 1
ATOM 1648 N N . PRO A 1 197 ? -0.871 7.871 -21.419 1.00 79.81 197 PRO A N 1
ATOM 1649 C CA . PRO A 1 197 ? -1.688 9.013 -21.045 1.00 79.81 197 PRO A CA 1
ATOM 1650 C C . PRO A 1 197 ? -0.885 10.039 -20.240 1.00 79.81 197 PRO A C 1
ATOM 1652 O O . PRO A 1 197 ? -0.093 9.709 -19.362 1.00 79.81 197 PRO A O 1
ATOM 1655 N N . LYS A 1 198 ? -1.159 11.323 -20.494 1.00 74.00 198 LYS A N 1
ATOM 1656 C CA . LYS A 1 198 ? -0.531 12.449 -19.778 1.00 74.00 198 LYS A CA 1
ATOM 1657 C C . LYS A 1 198 ? -0.965 12.558 -18.307 1.00 74.00 198 LYS A C 1
ATOM 1659 O O . LYS A 1 198 ? -0.301 13.239 -17.530 1.00 74.00 198 LYS A O 1
ATOM 1664 N N . ALA A 1 199 ? -2.081 11.928 -17.935 1.00 76.44 199 ALA A N 1
ATOM 1665 C CA . ALA A 1 199 ? -2.623 11.899 -16.579 1.00 76.44 199 ALA A CA 1
ATOM 1666 C C . ALA A 1 199 ? -2.493 10.490 -15.980 1.00 76.44 199 ALA A C 1
ATOM 1668 O O . ALA A 1 199 ? -2.604 9.496 -16.697 1.00 76.44 199 ALA A O 1
ATOM 1669 N N . SER A 1 200 ? -2.285 10.403 -14.662 1.00 73.00 200 SER A N 1
ATOM 1670 C CA . SER A 1 200 ? -2.198 9.123 -13.956 1.00 73.00 200 SER A CA 1
ATOM 1671 C C . SER A 1 200 ? -3.547 8.408 -13.988 1.00 73.00 200 SER A C 1
ATOM 1673 O O . SER A 1 200 ? -4.519 8.894 -13.406 1.00 73.00 200 SER A O 1
ATOM 1675 N N . ILE A 1 201 ? -3.587 7.249 -14.633 1.00 76.75 201 ILE A N 1
ATOM 1676 C CA . ILE A 1 201 ? -4.730 6.338 -14.601 1.00 76.75 201 ILE A CA 1
ATOM 1677 C C . ILE A 1 201 ? -4.838 5.782 -13.176 1.00 76.75 201 ILE A C 1
ATOM 1679 O O . ILE A 1 201 ? -3.829 5.351 -12.620 1.00 76.75 201 ILE A O 1
ATOM 1683 N N . CYS A 1 202 ? -6.035 5.790 -12.587 1.00 77.38 202 CYS A N 1
ATOM 1684 C CA . CYS A 1 202 ? -6.298 5.189 -11.273 1.00 77.38 202 CYS A CA 1
ATOM 1685 C C . CYS A 1 202 ? -5.358 5.693 -10.155 1.00 77.38 202 CYS A C 1
ATOM 1687 O O . CYS A 1 202 ? -4.554 4.926 -9.615 1.00 77.38 202 CYS A O 1
ATOM 1689 N N . PRO A 1 203 ? -5.416 6.984 -9.779 1.00 76.75 203 PRO A N 1
ATOM 1690 C CA . PRO A 1 203 ? -4.580 7.483 -8.700 1.00 76.75 203 PRO A CA 1
ATOM 1691 C C . PRO A 1 203 ? -4.934 6.780 -7.381 1.00 76.75 203 PRO A C 1
ATOM 1693 O O . PRO A 1 203 ? -6.080 6.801 -6.945 1.00 76.75 203 PRO A O 1
ATOM 1696 N N . LEU A 1 204 ? -3.921 6.227 -6.703 1.00 71.75 204 LEU A N 1
ATOM 1697 C CA . LEU A 1 204 ? -4.044 5.676 -5.338 1.00 71.75 204 LEU A CA 1
ATOM 1698 C C . LEU A 1 204 ? -4.672 6.683 -4.362 1.00 71.75 204 LEU A C 1
ATOM 1700 O O . LEU A 1 204 ? -5.389 6.315 -3.438 1.00 71.75 204 LEU A O 1
ATOM 1704 N N . ASN A 1 205 ? -4.403 7.968 -4.599 1.00 66.25 205 ASN A N 1
ATOM 1705 C CA . ASN A 1 205 ? -5.082 9.058 -3.925 1.00 66.25 205 ASN A CA 1
ATOM 1706 C C . ASN A 1 205 ? -6.310 9.421 -4.756 1.00 66.25 205 ASN A C 1
ATOM 1708 O O . ASN A 1 205 ? -6.226 10.268 -5.649 1.00 66.25 205 ASN A O 1
ATOM 1712 N N . LEU A 1 206 ? -7.444 8.791 -4.455 1.00 63.38 206 LEU A N 1
ATOM 1713 C CA . LEU A 1 206 ? -8.742 9.301 -4.875 1.00 63.38 206 LEU A CA 1
ATOM 1714 C C . LEU A 1 206 ? -8.856 10.701 -4.273 1.00 63.38 206 LEU A C 1
ATOM 1716 O O . LEU A 1 206 ? -9.025 10.862 -3.066 1.00 63.38 206 LEU A O 1
ATOM 1720 N N . LYS A 1 207 ? -8.632 11.726 -5.093 1.00 50.06 207 LYS A N 1
ATOM 1721 C CA . LYS A 1 207 ? -8.734 13.121 -4.680 1.00 50.06 207 LYS A CA 1
ATOM 1722 C C . LYS A 1 207 ? -10.162 13.342 -4.174 1.00 50.06 207 LYS A C 1
ATOM 1724 O O . LYS A 1 207 ? -11.082 13.439 -4.973 1.00 50.06 207 LYS A O 1
ATOM 1729 N N . SER A 1 208 ? -10.308 13.344 -2.849 1.00 54.56 208 SER A N 1
ATOM 1730 C CA . SER A 1 208 ? -11.488 13.766 -2.087 1.00 54.56 208 SER A CA 1
ATOM 1731 C C . SER A 1 208 ? -12.841 13.274 -2.617 1.00 54.56 208 SER A C 1
ATOM 1733 O O . SER A 1 208 ? -13.764 14.073 -2.759 1.00 54.56 208 SER A O 1
ATOM 1735 N N . ILE A 1 209 ? -12.994 11.979 -2.896 1.00 56.53 209 ILE A N 1
ATOM 1736 C CA . ILE A 1 209 ? -14.341 11.401 -2.838 1.00 56.53 209 ILE A CA 1
ATOM 1737 C C . ILE A 1 209 ? -14.536 11.012 -1.378 1.00 56.53 209 ILE A C 1
ATOM 1739 O O . ILE A 1 209 ? -13.911 10.068 -0.890 1.00 56.53 209 ILE A O 1
ATOM 1743 N N . GLU A 1 210 ? -15.317 11.823 -0.666 1.00 62.59 210 GLU A N 1
ATOM 1744 C CA . GLU A 1 210 ? -15.656 11.600 0.736 1.00 62.59 210 GLU A CA 1
ATOM 1745 C C . GLU A 1 210 ? -16.164 10.167 0.914 1.00 62.59 210 GLU A C 1
ATOM 1747 O O . GLU A 1 210 ? -17.082 9.711 0.224 1.00 62.59 210 GLU A O 1
ATOM 1752 N N . ARG A 1 211 ? -15.530 9.423 1.823 1.00 72.88 211 ARG A N 1
ATOM 1753 C CA . ARG A 1 211 ? -15.965 8.070 2.156 1.00 72.88 211 ARG A CA 1
ATOM 1754 C C . ARG A 1 211 ? -17.379 8.129 2.731 1.00 72.88 211 ARG A C 1
ATOM 1756 O O . ARG A 1 211 ? -17.603 8.752 3.764 1.00 72.88 211 ARG A O 1
ATOM 1763 N N . GLN A 1 212 ? -18.316 7.412 2.114 1.00 74.25 212 GLN A N 1
ATOM 1764 C CA . GLN A 1 212 ? -19.627 7.185 2.720 1.00 74.25 212 GLN A CA 1
ATOM 1765 C C . GLN A 1 212 ? -19.493 6.226 3.909 1.00 74.25 212 GLN A C 1
ATOM 1767 O O . GLN A 1 212 ? -18.872 5.162 3.802 1.00 74.25 212 GLN A O 1
ATOM 1772 N N . LEU A 1 213 ? -20.078 6.613 5.042 1.00 77.75 213 LEU A N 1
ATOM 1773 C CA . LEU A 1 213 ? -20.126 5.797 6.252 1.00 77.75 213 LEU A CA 1
ATOM 1774 C C . LEU A 1 213 ? -20.911 4.511 5.997 1.00 77.75 213 LEU A C 1
ATOM 1776 O O . LEU A 1 213 ? -22.007 4.537 5.437 1.00 77.75 213 LEU A O 1
ATOM 1780 N N . ARG A 1 214 ? -20.353 3.380 6.430 1.00 82.88 214 ARG A N 1
ATOM 1781 C CA . ARG A 1 214 ? -21.004 2.069 6.335 1.00 82.88 214 ARG A CA 1
ATOM 1782 C C . ARG A 1 214 ? -21.484 1.628 7.711 1.00 82.88 214 ARG A C 1
ATOM 1784 O O . ARG A 1 214 ? -20.874 1.959 8.722 1.00 82.88 214 ARG A O 1
ATOM 1791 N N . ASN A 1 215 ? -22.511 0.780 7.755 1.00 87.44 215 ASN A N 1
ATOM 1792 C CA . ASN A 1 215 ? -22.994 0.195 9.016 1.00 87.44 215 ASN A CA 1
ATOM 1793 C C . ASN A 1 215 ? -21.906 -0.590 9.770 1.00 87.44 215 ASN A C 1
ATOM 1795 O O . ASN A 1 215 ? -21.953 -0.694 10.992 1.00 87.44 215 ASN A O 1
ATOM 1799 N N . THR A 1 216 ? -20.895 -1.096 9.059 1.00 86.38 216 THR A N 1
ATOM 1800 C CA . THR A 1 216 ? -19.726 -1.755 9.654 1.00 86.38 216 THR A CA 1
ATOM 1801 C C . THR A 1 216 ? -18.920 -0.829 10.562 1.00 86.38 216 THR A C 1
ATOM 1803 O O . THR A 1 216 ? -18.379 -1.287 11.563 1.00 86.38 216 THR A O 1
ATOM 1806 N N . ASP A 1 217 ? -18.877 0.469 10.253 1.00 85.00 217 ASP A N 1
ATOM 1807 C CA . ASP A 1 217 ? -18.120 1.457 11.027 1.00 85.00 217 ASP A CA 1
ATOM 1808 C C . ASP A 1 217 ? -18.776 1.718 12.398 1.00 85.00 217 ASP A C 1
ATOM 1810 O O . ASP A 1 217 ? -18.106 2.119 13.348 1.00 85.00 217 ASP A O 1
ATOM 1814 N N . PHE A 1 218 ? -20.069 1.397 12.537 1.00 88.00 218 PHE A N 1
ATOM 1815 C CA . PHE A 1 218 ? -20.842 1.530 13.775 1.00 88.00 218 PHE A CA 1
ATOM 1816 C C . PHE A 1 218 ? -20.859 0.266 14.651 1.00 88.00 218 PHE A C 1
ATOM 1818 O O . PHE A 1 218 ? -21.431 0.290 15.743 1.00 88.00 218 PHE A O 1
ATOM 1825 N N . LEU A 1 219 ? -20.216 -0.834 14.232 1.00 91.12 219 LEU A N 1
ATOM 1826 C CA . LEU A 1 219 ? -20.212 -2.091 14.997 1.00 91.12 219 LEU A CA 1
ATOM 1827 C C . LEU A 1 219 ? -19.649 -1.919 16.412 1.00 91.12 219 LEU A C 1
ATOM 1829 O O . LEU A 1 219 ? -20.204 -2.465 17.363 1.00 91.12 219 LEU A O 1
ATOM 1833 N N . LEU A 1 220 ? -18.593 -1.114 16.570 1.00 89.88 220 LEU A N 1
ATOM 1834 C CA . LEU A 1 220 ? -18.024 -0.808 17.884 1.00 89.88 220 LEU A CA 1
ATOM 1835 C C . LEU A 1 220 ? -19.062 -0.146 18.804 1.00 89.88 220 LEU A C 1
ATOM 1837 O O . LEU A 1 220 ? -19.194 -0.527 19.966 1.00 89.88 220 LEU A O 1
ATOM 1841 N N . THR A 1 221 ? -19.829 0.812 18.280 1.00 91.31 221 THR A N 1
ATOM 1842 C CA . THR A 1 221 ? -20.892 1.495 19.026 1.00 91.31 221 THR A CA 1
ATOM 1843 C C . THR A 1 221 ? -21.982 0.514 19.445 1.00 91.31 221 THR A C 1
ATOM 1845 O O . THR A 1 221 ? -22.412 0.537 20.599 1.00 91.31 221 THR A O 1
ATOM 1848 N N . TYR A 1 222 ? -22.384 -0.396 18.553 1.00 94.88 222 TYR A N 1
ATOM 1849 C CA . TYR A 1 222 ? -23.357 -1.437 18.885 1.00 94.88 222 TYR A CA 1
ATOM 1850 C C . TYR A 1 222 ? -22.853 -2.377 19.982 1.00 94.88 222 TYR A C 1
ATOM 1852 O O . TYR A 1 222 ? -23.607 -2.671 20.911 1.00 94.88 222 TYR A O 1
ATOM 1860 N N . TYR A 1 223 ? -21.581 -2.789 19.944 1.00 95.44 223 TYR A N 1
ATOM 1861 C CA . TYR A 1 223 ? -21.002 -3.616 21.005 1.00 95.44 223 TYR A CA 1
ATOM 1862 C C . TYR A 1 223 ? -20.978 -2.901 22.357 1.00 95.44 223 TYR A C 1
ATOM 1864 O O . TYR A 1 223 ? -21.375 -3.492 23.359 1.00 95.44 223 TYR A O 1
ATOM 1872 N N . ILE A 1 224 ? -20.586 -1.624 22.402 1.00 96.56 224 ILE A N 1
ATOM 1873 C CA . ILE A 1 224 ? -20.562 -0.845 23.650 1.00 96.56 224 ILE A CA 1
ATOM 1874 C C . ILE A 1 224 ? -21.970 -0.721 24.242 1.00 96.56 224 ILE A C 1
ATOM 1876 O O . ILE A 1 224 ? -22.157 -0.960 25.436 1.00 96.56 224 ILE A O 1
ATOM 1880 N N . ILE A 1 225 ? -22.967 -0.396 23.414 1.00 96.88 225 ILE A N 1
ATOM 1881 C CA . ILE A 1 225 ? -24.363 -0.276 23.851 1.00 96.88 225 ILE A CA 1
ATOM 1882 C C . ILE A 1 225 ? -24.878 -1.622 24.373 1.00 96.88 225 ILE A C 1
ATOM 1884 O O . ILE A 1 225 ? -25.454 -1.681 25.460 1.00 96.88 225 ILE A O 1
ATOM 1888 N N . SER A 1 226 ? -24.622 -2.712 23.645 1.00 96.19 226 SER A N 1
ATOM 1889 C CA . SER A 1 226 ? -25.023 -4.060 24.056 1.00 96.19 226 SER A CA 1
ATOM 1890 C C . SER A 1 226 ? -24.392 -4.462 25.394 1.00 96.19 226 SER A C 1
ATOM 1892 O O . SER A 1 226 ? -25.084 -4.966 26.278 1.00 96.19 226 SER A O 1
ATOM 1894 N N . CYS A 1 227 ? -23.097 -4.199 25.583 1.00 97.31 227 CYS A N 1
ATOM 1895 C CA . CYS A 1 227 ? -22.404 -4.461 26.844 1.00 97.31 227 CYS A CA 1
ATOM 1896 C C . CYS A 1 227 ? -22.938 -3.592 27.994 1.00 97.31 227 CYS A C 1
ATOM 1898 O O . CYS A 1 227 ? -23.077 -4.081 29.114 1.00 97.31 227 CYS A O 1
ATOM 1900 N N . GLY A 1 228 ? -23.274 -2.325 27.731 1.00 97.38 228 GLY A N 1
ATOM 1901 C CA . GLY A 1 228 ? -23.867 -1.420 28.719 1.00 97.38 228 GLY A CA 1
ATOM 1902 C C . GLY A 1 228 ? -25.250 -1.875 29.190 1.00 97.38 228 GLY A C 1
ATOM 1903 O O . GLY A 1 228 ? -25.523 -1.910 30.390 1.00 97.38 228 GLY A O 1
ATOM 1904 N N . PHE A 1 229 ? -26.112 -2.303 28.266 1.00 97.62 229 PHE A N 1
ATOM 1905 C CA . PHE A 1 229 ? -27.407 -2.880 28.632 1.00 97.62 229 PHE A CA 1
ATOM 1906 C C . PHE A 1 229 ? -27.256 -4.213 29.367 1.00 97.62 229 PHE A C 1
ATOM 1908 O O . PHE A 1 229 ? -27.952 -4.444 30.355 1.00 97.62 229 PHE A O 1
ATOM 1915 N N . GLY A 1 230 ? -26.315 -5.061 28.940 1.00 97.56 230 GLY A N 1
ATOM 1916 C CA . GLY A 1 230 ? -26.015 -6.323 29.613 1.00 97.56 230 GLY A CA 1
ATOM 1917 C C . GLY A 1 230 ? -25.555 -6.128 31.059 1.00 97.56 230 GLY A C 1
ATOM 1918 O O . GLY A 1 230 ? -26.067 -6.789 31.962 1.00 97.56 230 GLY A O 1
ATOM 1919 N N . SER A 1 231 ? -24.642 -5.185 31.305 1.00 96.56 231 SER A N 1
ATOM 1920 C CA . SER A 1 231 ? -24.140 -4.900 32.655 1.00 96.56 231 SER A CA 1
ATOM 1921 C C . SER A 1 231 ? -25.207 -4.263 33.551 1.00 96.56 231 SER A C 1
ATOM 1923 O O . SER A 1 231 ? -25.317 -4.623 34.726 1.00 96.56 231 SER A O 1
ATOM 1925 N N . SER A 1 232 ? -26.049 -3.382 33.002 1.00 97.44 232 SER A N 1
ATOM 1926 C CA . SER A 1 232 ? -27.187 -2.798 33.719 1.00 97.44 232 SER A CA 1
ATOM 1927 C C . SER A 1 232 ? -28.216 -3.860 34.115 1.00 97.44 232 SER A C 1
ATOM 1929 O O . SER A 1 232 ? -28.621 -3.921 35.278 1.00 97.44 232 SER A O 1
ATOM 1931 N N . LEU A 1 233 ? -28.577 -4.750 33.185 1.00 97.00 233 LEU A N 1
ATOM 1932 C CA . LEU A 1 233 ? -29.500 -5.850 33.454 1.00 97.00 233 LEU A CA 1
ATOM 1933 C C . LEU A 1 233 ? -28.935 -6.806 34.509 1.00 97.00 233 LEU A C 1
ATOM 1935 O O . LEU A 1 233 ? -29.652 -7.197 35.428 1.00 97.00 233 LEU A O 1
ATOM 1939 N N . LEU A 1 234 ? -27.646 -7.141 34.419 1.00 96.75 234 LEU A N 1
ATOM 1940 C CA . LEU A 1 234 ? -26.978 -7.984 35.407 1.00 96.75 234 LEU A CA 1
ATOM 1941 C C . LEU A 1 234 ? -27.017 -7.343 36.800 1.00 96.75 234 LEU A C 1
ATOM 1943 O O . LEU A 1 234 ? -27.375 -8.005 37.771 1.00 96.75 234 LEU A O 1
ATOM 1947 N N . SER A 1 235 ? -26.709 -6.048 36.887 1.00 96.75 235 SER A N 1
ATOM 1948 C CA . SER A 1 235 ? -26.724 -5.300 38.150 1.00 96.75 235 SER A CA 1
ATOM 1949 C C . SER A 1 235 ? -28.127 -5.274 38.764 1.00 96.75 235 SER A C 1
ATOM 1951 O O . SER A 1 235 ? -28.283 -5.526 39.957 1.00 96.75 235 SER A O 1
ATOM 1953 N N . PHE A 1 236 ? -29.158 -5.075 37.937 1.00 96.94 236 PHE A N 1
ATOM 1954 C CA . PHE A 1 236 ? -30.556 -5.124 38.364 1.00 96.94 236 PHE A CA 1
ATOM 1955 C C . PHE A 1 236 ? -30.975 -6.512 38.867 1.00 96.94 236 PHE A C 1
ATOM 1957 O O . PHE A 1 236 ? -31.640 -6.625 39.897 1.00 96.94 236 PHE A O 1
ATOM 1964 N N . LEU A 1 237 ? -30.575 -7.586 38.180 1.00 95.75 237 LEU A N 1
ATOM 1965 C CA . LEU A 1 237 ? -30.871 -8.953 38.617 1.00 95.75 237 LEU A CA 1
ATOM 1966 C C . LEU A 1 237 ? -30.191 -9.274 39.951 1.00 95.75 237 LEU A C 1
ATOM 1968 O O . LEU A 1 237 ? -30.825 -9.855 40.832 1.00 95.75 237 LEU A O 1
ATOM 1972 N N . VAL A 1 238 ? -28.936 -8.855 40.128 1.00 96.31 238 VAL A N 1
ATOM 1973 C CA . VAL A 1 238 ? -28.195 -9.023 41.385 1.00 96.31 238 VAL A CA 1
ATOM 1974 C C . VAL A 1 238 ? -28.881 -8.267 42.524 1.00 96.31 238 VAL A C 1
ATOM 1976 O O . VAL A 1 238 ? -29.159 -8.863 43.567 1.00 96.31 238 VAL A O 1
ATOM 1979 N N . GLU A 1 239 ? -29.226 -6.994 42.326 1.00 96.50 239 GLU A N 1
ATOM 1980 C CA . GLU A 1 239 ? -29.931 -6.198 43.336 1.00 96.50 239 GLU A CA 1
ATOM 1981 C C . GLU A 1 239 ? -31.308 -6.793 43.665 1.00 96.50 239 GLU A C 1
ATOM 1983 O O . GLU A 1 239 ? -31.673 -6.923 44.835 1.00 96.50 239 GLU A O 1
ATOM 1988 N N . SER A 1 240 ? -32.054 -7.240 42.652 1.00 93.69 240 SER A N 1
ATOM 1989 C CA . SER A 1 240 ? -33.366 -7.865 42.834 1.00 93.69 240 SER A CA 1
ATOM 1990 C C . SER A 1 240 ? -33.274 -9.192 43.599 1.00 93.69 240 SER A C 1
ATOM 1992 O O . SER A 1 240 ? -34.114 -9.465 44.461 1.00 93.69 240 SER A O 1
ATOM 1994 N N . LEU A 1 241 ? -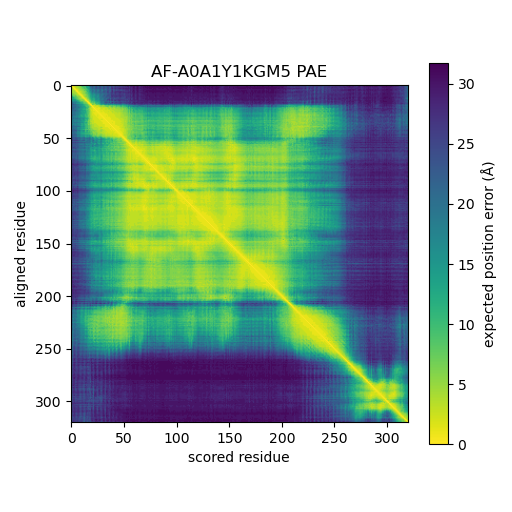32.242 -10.008 43.354 1.00 93.94 241 LEU A N 1
ATOM 1995 C CA . LEU A 1 241 ? -31.994 -11.250 44.095 1.00 93.94 241 LEU A CA 1
ATOM 1996 C C . LEU A 1 241 ? -31.604 -10.976 45.552 1.00 93.94 241 LEU A C 1
ATOM 1998 O O . LEU A 1 241 ? -32.173 -11.592 46.459 1.00 93.94 241 LEU A O 1
ATOM 2002 N N . ILE A 1 242 ? -30.691 -10.030 45.793 1.00 93.50 242 ILE A N 1
ATOM 2003 C CA . ILE A 1 242 ? -30.296 -9.612 47.147 1.00 93.50 242 ILE A CA 1
ATOM 2004 C C . ILE A 1 242 ? -31.513 -9.055 47.896 1.00 93.50 242 ILE A C 1
ATOM 2006 O O . ILE A 1 242 ? -31.807 -9.487 49.012 1.00 93.50 242 ILE A O 1
ATOM 2010 N N . GLY A 1 243 ? -32.282 -8.165 47.265 1.00 91.56 243 GLY A N 1
ATOM 2011 C CA . GLY A 1 243 ? -33.495 -7.577 47.829 1.00 91.56 243 GLY A CA 1
ATOM 2012 C C . GLY A 1 243 ? -34.585 -8.612 48.119 1.00 91.56 243 GLY A C 1
ATOM 2013 O O . GLY A 1 243 ? -35.252 -8.539 49.155 1.00 91.56 243 GLY A O 1
ATOM 2014 N N . TYR A 1 244 ? -34.746 -9.622 47.260 1.00 91.88 244 TYR A N 1
ATOM 2015 C CA . TYR A 1 244 ? -35.669 -10.733 47.499 1.00 91.88 244 TYR A CA 1
ATOM 2016 C C . TYR A 1 244 ? -35.236 -11.587 48.697 1.00 91.88 244 TYR A C 1
ATOM 2018 O O . TYR A 1 244 ? -36.060 -11.889 49.567 1.00 91.88 244 TYR A O 1
ATOM 2026 N N . GLN A 1 245 ? -33.947 -11.931 48.799 1.00 90.19 245 GLN A N 1
ATOM 2027 C CA . GLN A 1 245 ? -33.424 -12.662 49.956 1.00 90.19 245 GLN A CA 1
ATOM 2028 C C . GLN A 1 245 ? -33.575 -11.861 51.252 1.00 90.19 245 GLN A C 1
ATOM 2030 O O . GLN A 1 245 ? -33.979 -12.423 52.273 1.00 90.19 245 GLN A O 1
ATOM 2035 N N . TYR A 1 246 ? -33.333 -10.549 51.208 1.00 89.94 246 TYR A N 1
ATOM 2036 C CA . TYR A 1 246 ? -33.501 -9.665 52.358 1.00 89.94 246 TYR A CA 1
ATOM 2037 C C . TYR A 1 246 ? -34.968 -9.595 52.806 1.00 89.94 246 TYR A C 1
ATOM 2039 O O . TYR A 1 246 ? -35.266 -9.780 53.985 1.00 89.94 246 TYR A O 1
ATOM 2047 N N . LYS A 1 247 ? -35.918 -9.454 51.868 1.00 88.19 247 LYS A N 1
ATOM 2048 C CA . LYS A 1 247 ? -37.362 -9.506 52.168 1.00 88.19 247 LYS A CA 1
ATOM 2049 C C . LYS A 1 247 ? -37.797 -10.863 52.726 1.00 88.19 247 LYS A C 1
ATOM 2051 O O . LYS A 1 247 ? -38.634 -10.901 53.625 1.00 88.19 247 LYS A O 1
ATOM 2056 N N . LYS A 1 248 ? -37.242 -11.974 52.228 1.00 85.38 248 LYS A N 1
ATOM 2057 C CA . LYS A 1 248 ? -37.527 -13.323 52.747 1.00 85.38 248 LYS A CA 1
ATOM 2058 C C . LYS A 1 248 ? -37.013 -13.490 54.179 1.00 85.38 248 LYS A C 1
ATOM 2060 O O . LYS A 1 248 ? -37.740 -14.029 55.011 1.00 85.38 248 LYS A O 1
ATOM 2065 N N . LYS A 1 249 ? -35.810 -12.989 54.484 1.00 82.94 249 LYS A N 1
ATOM 2066 C CA . LYS A 1 249 ? -35.273 -12.947 55.855 1.00 82.94 249 LYS A CA 1
ATOM 2067 C C . LYS A 1 249 ? -36.130 -12.070 56.772 1.00 82.94 249 LYS A C 1
ATOM 2069 O O . LYS A 1 249 ? -36.485 -12.524 57.851 1.00 82.94 249 LYS A O 1
ATOM 2074 N N . LEU A 1 250 ? -36.554 -10.888 56.318 1.00 82.12 250 LEU A N 1
ATOM 2075 C CA . LEU A 1 250 ? -37.414 -9.988 57.097 1.00 82.12 250 LEU A CA 1
ATOM 2076 C C . LEU A 1 250 ? -38.798 -10.598 57.386 1.00 82.12 250 LEU A C 1
ATOM 2078 O O . LEU A 1 250 ? -39.306 -10.475 58.495 1.00 82.12 250 LEU A O 1
ATOM 2082 N N . LYS A 1 251 ? -39.404 -11.292 56.410 1.00 79.06 251 LYS A N 1
ATOM 2083 C CA . LYS A 1 251 ? -40.671 -12.014 56.617 1.00 79.06 251 LYS A CA 1
ATOM 2084 C C . LYS A 1 251 ? -40.522 -13.172 57.604 1.00 79.06 251 LYS A C 1
ATOM 2086 O O . LYS A 1 251 ? -41.414 -13.368 58.416 1.00 79.06 251 LYS A O 1
ATOM 2091 N N . LYS A 1 252 ? -39.409 -13.916 57.555 1.00 75.75 252 LYS A N 1
ATOM 2092 C CA . LYS A 1 252 ? -39.118 -14.969 58.540 1.00 75.75 252 LYS A CA 1
ATOM 2093 C C . LYS A 1 252 ? -38.888 -14.399 59.941 1.00 75.75 252 LYS A C 1
ATOM 2095 O O . LYS A 1 252 ? -39.444 -14.942 60.880 1.00 75.75 252 LYS A O 1
ATOM 2100 N N . ALA A 1 253 ? -38.148 -13.297 60.071 1.00 72.00 253 ALA A N 1
ATOM 2101 C CA . ALA A 1 253 ? -37.945 -12.623 61.355 1.00 72.00 253 ALA A CA 1
ATOM 2102 C C . ALA A 1 253 ? -39.277 -12.160 61.974 1.00 72.00 253 ALA A C 1
ATOM 2104 O O . ALA A 1 253 ? -39.542 -12.460 63.129 1.00 72.00 253 ALA A O 1
ATOM 2105 N N . LYS A 1 254 ? -40.165 -11.549 61.175 1.00 71.38 254 LYS A N 1
ATOM 2106 C CA . LYS A 1 254 ? -41.514 -11.165 61.629 1.00 71.38 254 LYS A CA 1
ATOM 2107 C C . LYS A 1 254 ? -42.427 -12.353 61.955 1.00 71.38 254 LYS A C 1
ATOM 2109 O O . LYS A 1 254 ? -43.313 -12.223 62.786 1.00 71.38 254 LYS A O 1
ATOM 2114 N N . ALA A 1 255 ? -42.256 -13.492 61.283 1.00 63.00 255 ALA A N 1
ATOM 2115 C CA . ALA A 1 255 ? -43.037 -14.695 61.572 1.00 63.00 255 ALA A CA 1
ATOM 2116 C C . ALA A 1 255 ? -42.602 -15.358 62.888 1.00 63.00 255 ALA A C 1
ATOM 2118 O O . ALA A 1 255 ? -43.461 -15.809 63.630 1.00 63.00 255 ALA A O 1
ATOM 2119 N N . VAL A 1 256 ? -41.299 -15.365 63.189 1.00 62.38 256 VAL A N 1
ATOM 2120 C CA . VAL A 1 256 ? -40.764 -15.845 64.475 1.00 62.38 256 VAL A CA 1
ATOM 2121 C C . VAL A 1 256 ? -41.180 -14.918 65.621 1.00 62.38 256 VAL A C 1
ATOM 2123 O O . VAL A 1 256 ? -41.593 -15.404 66.662 1.00 62.38 256 VAL A O 1
ATOM 2126 N N . GLU A 1 257 ? -41.162 -13.598 65.413 1.00 58.59 257 GLU A N 1
ATOM 2127 C CA . GLU A 1 257 ? -41.640 -12.617 66.402 1.00 58.59 257 GLU A CA 1
ATOM 2128 C C . GLU A 1 257 ? -43.141 -12.770 66.715 1.00 58.59 257 GLU A C 1
ATOM 2130 O O . GLU A 1 257 ? -43.549 -12.634 67.864 1.00 58.59 257 GLU A O 1
ATOM 2135 N N . ASN A 1 258 ? -43.966 -13.108 65.717 1.00 55.88 258 ASN A N 1
ATOM 2136 C CA . ASN A 1 258 ? -45.394 -13.363 65.929 1.00 55.88 258 ASN A CA 1
ATOM 2137 C C . ASN A 1 258 ? -45.680 -14.698 66.635 1.00 55.88 258 ASN A C 1
ATOM 2139 O O . ASN A 1 258 ? -46.667 -14.775 67.357 1.00 55.88 258 ASN A O 1
ATOM 2143 N N . ASP A 1 259 ? -44.856 -15.727 66.421 1.00 53.09 259 ASP A N 1
ATOM 2144 C CA . ASP A 1 259 ? -45.019 -17.041 67.062 1.00 53.09 259 ASP A CA 1
ATOM 2145 C C . ASP A 1 259 ? -44.634 -16.971 68.553 1.00 53.09 259 ASP A C 1
ATOM 2147 O O . ASP A 1 259 ? -45.359 -17.475 69.413 1.00 53.09 259 ASP A O 1
ATOM 2151 N N . ASP A 1 260 ? -43.572 -16.222 68.874 1.00 50.00 260 ASP A N 1
ATOM 2152 C CA . ASP A 1 260 ? -43.106 -15.986 70.249 1.00 50.00 260 ASP A CA 1
ATOM 2153 C C . ASP A 1 260 ? -44.077 -15.091 71.057 1.00 50.00 260 ASP A C 1
ATOM 2155 O O . ASP A 1 260 ? -44.218 -15.234 72.273 1.00 50.00 260 ASP A O 1
ATOM 2159 N N . LEU A 1 261 ? -44.840 -14.209 70.392 1.00 52.50 261 LEU A N 1
ATOM 2160 C CA . LEU A 1 261 ? -45.882 -13.382 71.025 1.00 52.50 261 LEU A CA 1
ATOM 2161 C C . LEU A 1 261 ? -47.107 -14.189 71.492 1.00 52.50 261 LEU A C 1
ATOM 2163 O O . LEU A 1 261 ? -47.860 -13.724 72.345 1.00 52.50 261 LEU A O 1
ATOM 2167 N N . THR A 1 262 ? -47.293 -15.403 70.971 1.00 53.06 262 THR A N 1
ATOM 2168 C CA . THR A 1 262 ? -48.346 -16.338 71.400 1.00 53.06 262 THR A CA 1
ATOM 2169 C C . THR A 1 262 ? -47.928 -17.243 72.563 1.00 53.06 262 THR A C 1
ATOM 2171 O O . THR A 1 262 ? -48.803 -17.824 73.204 1.00 53.06 262 THR A O 1
ATOM 2174 N N . SER A 1 263 ? -46.629 -17.351 72.869 1.00 50.75 263 SER A N 1
ATOM 2175 C CA . SER A 1 263 ? -46.100 -18.194 73.957 1.00 50.75 263 SER A CA 1
ATOM 2176 C C . SER A 1 263 ? -45.460 -17.435 75.121 1.00 50.75 263 SER A C 1
ATOM 2178 O O . SER A 1 263 ? -45.056 -18.063 76.101 1.00 50.75 263 SER A O 1
ATOM 2180 N N . MET A 1 264 ? -45.363 -16.105 75.062 1.00 48.00 264 MET A N 1
ATOM 2181 C CA . MET A 1 264 ? -44.857 -15.322 76.190 1.00 48.00 264 MET A CA 1
ATOM 2182 C C . MET A 1 264 ? -45.888 -15.262 77.339 1.00 48.00 264 MET A C 1
ATOM 2184 O O . MET A 1 264 ? -47.062 -14.972 77.090 1.00 48.00 264 MET A O 1
ATOM 2188 N N . PRO A 1 265 ? -45.485 -15.483 78.613 1.00 62.03 265 PRO A N 1
ATOM 2189 C CA . PRO A 1 265 ? -46.313 -15.086 79.752 1.00 62.03 265 PRO A CA 1
ATOM 2190 C C . PRO A 1 265 ? -46.625 -13.584 79.634 1.00 62.03 265 PRO A C 1
ATOM 2192 O O . PRO A 1 265 ? -45.836 -12.861 79.016 1.00 62.03 265 PRO A O 1
ATOM 2195 N N . PRO A 1 266 ? -47.759 -13.098 80.180 1.00 58.84 266 PRO A N 1
ATOM 2196 C CA . PRO A 1 266 ? -48.169 -11.707 80.011 1.00 58.84 266 PRO A CA 1
ATOM 2197 C C . PRO A 1 266 ? -46.990 -10.787 80.317 1.00 58.84 266 PRO A C 1
ATOM 2199 O O . PRO A 1 266 ? -46.348 -10.944 81.361 1.00 58.84 266 PRO A O 1
ATOM 2202 N N . LEU A 1 267 ? -46.682 -9.878 79.379 1.00 61.47 267 LEU A N 1
ATOM 2203 C CA . LEU A 1 267 ? -45.612 -8.901 79.557 1.00 61.47 267 LEU A CA 1
ATOM 2204 C C . LEU A 1 267 ? -45.758 -8.282 80.954 1.00 61.47 267 LEU A C 1
ATOM 2206 O O . LEU A 1 267 ? -46.890 -7.963 81.344 1.00 61.47 267 LEU A O 1
ATOM 2210 N N . PRO A 1 268 ? -44.655 -8.095 81.707 1.00 63.59 268 PRO A N 1
ATOM 2211 C CA . PRO A 1 268 ? -44.732 -7.334 82.938 1.00 63.59 268 PRO A CA 1
ATOM 2212 C C . PRO A 1 268 ? -45.402 -6.002 82.601 1.00 63.59 268 PRO A C 1
ATOM 2214 O O . PRO A 1 268 ? -45.114 -5.417 81.546 1.00 63.59 268 PRO A O 1
ATOM 2217 N N . PRO A 1 269 ? -46.350 -5.566 83.440 1.00 59.81 269 PRO A N 1
ATOM 2218 C CA . PRO A 1 269 ? -47.151 -4.408 83.125 1.00 59.81 269 PRO A CA 1
ATOM 2219 C C . PRO A 1 269 ? -46.176 -3.235 82.913 1.00 59.81 269 PRO A C 1
ATOM 2221 O O . PRO A 1 269 ? -45.125 -3.184 83.568 1.00 59.81 269 PRO A O 1
ATOM 2224 N N . PRO A 1 270 ? -46.428 -2.374 81.916 1.00 57.12 270 PRO A N 1
ATOM 2225 C CA . PRO A 1 270 ? -45.438 -1.411 81.453 1.00 57.12 270 PRO A CA 1
ATOM 2226 C C . PRO A 1 270 ? -44.824 -0.614 82.612 1.00 57.12 270 PRO A C 1
ATOM 2228 O O . PRO A 1 270 ? -45.511 -0.322 83.577 1.00 57.12 270 PRO A O 1
ATOM 2231 N N . TYR A 1 271 ? -43.565 -0.174 82.546 1.00 53.53 271 TYR A N 1
ATOM 2232 C CA . TYR A 1 271 ? -42.955 0.573 83.667 1.00 53.53 271 TYR A CA 1
ATOM 2233 C C . TYR A 1 271 ? -43.807 1.760 84.174 1.00 53.53 271 TYR A C 1
ATOM 2235 O O . TYR A 1 271 ? -43.759 2.085 85.356 1.00 53.53 271 TYR A O 1
ATOM 2243 N N . HIS A 1 272 ? -44.646 2.359 83.322 1.00 54.94 272 HIS A N 1
ATOM 2244 C CA . HIS A 1 272 ? -45.609 3.384 83.728 1.00 54.94 272 HIS A CA 1
ATOM 2245 C C . HIS A 1 272 ? -46.721 2.891 84.672 1.00 54.94 272 HIS A C 1
ATOM 2247 O O . HIS A 1 272 ? -47.212 3.694 85.450 1.00 54.94 272 HIS A O 1
ATOM 2253 N N . THR A 1 273 ? -47.094 1.609 84.680 1.00 55.47 273 THR A N 1
ATOM 2254 C CA . THR A 1 273 ? -48.065 1.037 85.631 1.00 55.47 273 THR A CA 1
ATOM 2255 C C . THR A 1 273 ? -47.448 0.692 86.990 1.00 55.47 273 THR A C 1
ATOM 2257 O O . THR A 1 273 ? -48.167 0.640 87.977 1.00 55.47 273 THR A O 1
ATOM 2260 N N . LEU A 1 274 ? -46.123 0.491 87.076 1.00 53.88 274 LEU A N 1
ATOM 2261 C CA . LEU A 1 274 ? -45.415 0.376 88.368 1.00 53.88 274 LEU A CA 1
ATOM 2262 C C . LEU A 1 274 ? -45.316 1.724 89.099 1.00 53.88 274 LEU A C 1
ATOM 2264 O O . LEU A 1 274 ? -45.120 1.760 90.312 1.00 53.88 274 LEU A O 1
ATOM 2268 N N . PHE A 1 275 ? -45.436 2.824 88.352 1.00 55.25 275 PHE A N 1
ATOM 2269 C CA . PHE A 1 275 ? -45.357 4.194 88.859 1.00 55.25 275 PHE A CA 1
ATOM 2270 C C . PHE A 1 275 ? -46.659 4.987 88.676 1.00 55.25 275 PHE A C 1
ATOM 2272 O O . PHE A 1 275 ? -46.692 6.174 88.994 1.00 55.25 275 PHE A O 1
ATOM 2279 N N . GLN A 1 276 ? -47.732 4.354 88.197 1.00 52.88 276 GLN A N 1
ATOM 2280 C CA . GLN A 1 276 ? -49.072 4.925 88.279 1.00 52.88 276 GLN A CA 1
ATOM 2281 C C . GLN A 1 276 ? -49.542 4.817 89.722 1.00 52.88 276 GLN A C 1
ATOM 2283 O O . GLN A 1 276 ? -49.463 3.746 90.314 1.00 52.88 276 GLN A O 1
ATOM 2288 N N . GLU A 1 277 ? -49.991 5.942 90.276 1.00 56.66 277 GLU A N 1
ATOM 2289 C CA . GLU A 1 277 ? -50.452 6.078 91.657 1.00 56.66 277 GLU A CA 1
ATOM 2290 C C . GLU A 1 277 ? -51.529 5.018 91.991 1.00 56.66 277 GLU A C 1
ATOM 2292 O O . GLU A 1 277 ? -52.639 5.125 91.469 1.00 56.66 277 GLU A O 1
ATOM 2297 N N . PRO A 1 278 ? -51.294 4.043 92.898 1.00 44.47 278 PRO A N 1
ATOM 2298 C CA . PRO A 1 278 ? -52.387 3.316 93.534 1.00 44.47 278 PRO A CA 1
ATOM 2299 C C . PRO A 1 278 ? -52.673 3.851 94.945 1.00 44.47 278 PRO A C 1
ATOM 2301 O O . PRO A 1 278 ? -53.619 3.413 95.591 1.00 44.47 278 PRO A O 1
ATOM 2304 N N . PHE A 1 279 ? -51.893 4.811 95.446 1.00 54.31 279 PHE A N 1
ATOM 2305 C CA . PHE A 1 279 ? -52.052 5.342 96.796 1.00 54.31 279 PHE A CA 1
ATOM 2306 C C . PHE A 1 279 ? -52.859 6.636 96.768 1.00 54.31 279 PHE A C 1
ATOM 2308 O O . PHE A 1 279 ? -52.340 7.724 97.006 1.00 54.31 279 PHE A O 1
ATOM 2315 N N . ASN A 1 280 ? -54.151 6.514 96.467 1.00 50.25 280 ASN A N 1
ATOM 2316 C CA . ASN A 1 280 ? -55.100 7.566 96.797 1.00 50.25 280 ASN A CA 1
ATOM 2317 C C . ASN A 1 280 ? -55.256 7.561 98.325 1.00 50.25 280 ASN A C 1
ATOM 2319 O O . ASN A 1 280 ? -56.036 6.779 98.864 1.00 50.25 280 ASN A O 1
ATOM 2323 N N . TYR A 1 281 ? -54.438 8.342 99.036 1.00 59.50 281 TYR A N 1
ATOM 2324 C CA . TYR A 1 281 ? -54.581 8.514 100.479 1.00 59.50 281 TYR A CA 1
ATOM 2325 C C . TYR A 1 281 ? -55.839 9.357 100.714 1.00 59.50 281 TYR A C 1
ATOM 2327 O O . TYR A 1 281 ? -55.813 10.548 100.408 1.00 59.50 281 TYR A O 1
ATOM 2335 N N . PRO A 1 282 ? -56.935 8.797 101.261 1.00 57.97 282 PRO A N 1
ATOM 2336 C CA . PRO A 1 282 ? -58.222 9.497 101.343 1.00 57.97 282 PRO A CA 1
ATOM 2337 C C . PRO A 1 282 ? -58.179 10.788 102.180 1.00 57.97 282 PRO A C 1
ATOM 2339 O O . PRO A 1 282 ? -59.100 11.595 102.103 1.00 57.97 282 PRO A O 1
ATOM 2342 N N . PHE A 1 283 ? -57.103 11.003 102.946 1.00 61.69 283 PHE A N 1
ATOM 2343 C CA . PHE A 1 283 ? -56.880 12.177 103.795 1.00 61.69 283 PHE A CA 1
ATOM 2344 C C . PHE A 1 283 ? -55.507 12.842 103.575 1.00 61.69 283 PHE A C 1
ATOM 2346 O O . PHE A 1 283 ? -55.062 13.618 104.418 1.00 61.69 283 PHE A O 1
ATOM 2353 N N . GLY A 1 284 ? -54.808 12.518 102.480 1.00 67.31 284 GLY A N 1
ATOM 2354 C CA . GLY A 1 284 ? -53.500 13.093 102.158 1.00 67.31 284 GLY A CA 1
ATOM 2355 C C . GLY A 1 284 ? -53.613 14.342 101.282 1.00 67.31 284 GLY A C 1
ATOM 2356 O O . GLY A 1 284 ? -54.366 14.344 100.312 1.00 67.31 284 GLY A O 1
ATOM 2357 N N . GLN A 1 285 ? -52.845 15.392 101.581 1.00 71.19 285 GLN A N 1
ATOM 2358 C CA . GLN A 1 285 ? -52.766 16.605 100.755 1.00 71.19 285 GLN A CA 1
ATOM 2359 C C . GLN A 1 285 ? -51.391 16.690 100.077 1.00 71.19 285 GLN A C 1
ATOM 2361 O O . GLN A 1 285 ? -50.368 16.398 100.700 1.00 71.19 285 GLN A O 1
ATOM 2366 N N . LYS A 1 286 ? -51.358 17.059 98.789 1.00 73.81 286 LYS A N 1
ATOM 2367 C CA . LYS A 1 286 ? -50.107 17.347 98.067 1.00 73.81 286 LYS A CA 1
ATOM 2368 C C . LYS A 1 286 ? -49.593 18.721 98.495 1.00 73.81 286 LYS A C 1
ATOM 2370 O O . LYS A 1 286 ? -50.292 19.716 98.319 1.00 73.81 286 LYS A O 1
ATOM 2375 N N . GLU A 1 287 ? -48.372 18.775 99.015 1.00 76.75 287 GLU A N 1
ATOM 2376 C CA . GLU A 1 287 ? -47.686 20.022 99.363 1.00 76.75 287 GLU A CA 1
ATOM 2377 C C . GLU A 1 287 ? -46.285 20.060 98.743 1.00 76.75 287 GLU A C 1
ATOM 2379 O O . GLU A 1 287 ? -45.603 19.041 98.608 1.00 76.75 287 GLU A O 1
ATOM 2384 N N . ASN A 1 288 ? -45.848 21.260 98.358 1.00 75.56 288 ASN A N 1
ATOM 2385 C CA . ASN A 1 288 ? -44.504 21.494 97.847 1.00 75.56 288 ASN A CA 1
ATOM 2386 C C . ASN A 1 288 ? -43.625 22.035 98.976 1.00 75.56 288 ASN A C 1
ATOM 2388 O O . ASN A 1 288 ? -43.851 23.138 99.474 1.00 75.56 288 ASN A O 1
ATOM 2392 N N . ILE A 1 289 ? -42.618 21.257 99.367 1.00 73.25 289 ILE A N 1
ATOM 2393 C CA . ILE A 1 289 ? -41.679 21.609 100.432 1.00 73.25 289 ILE A CA 1
ATOM 2394 C C . ILE A 1 289 ? -40.290 21.685 99.798 1.00 73.25 289 ILE A C 1
ATOM 2396 O O . ILE A 1 289 ? -39.774 20.690 99.292 1.00 73.25 289 ILE A O 1
ATOM 2400 N N . ASN A 1 290 ? -39.680 22.874 99.808 1.00 69.50 290 ASN A N 1
ATOM 2401 C CA . ASN A 1 290 ? -38.349 23.131 99.237 1.00 69.50 290 ASN A CA 1
ATOM 2402 C C . ASN A 1 290 ? -38.192 22.706 97.759 1.00 69.50 290 ASN A C 1
ATOM 2404 O O . ASN A 1 290 ? -37.146 22.194 97.359 1.00 69.50 290 ASN A O 1
ATOM 2408 N N . GLY A 1 291 ? -39.227 22.918 96.938 1.00 66.69 291 GLY A N 1
ATOM 2409 C CA . GLY A 1 291 ? -39.179 22.680 95.490 1.00 66.69 291 GLY A CA 1
ATOM 2410 C C . GLY A 1 291 ? -39.389 21.222 95.070 1.00 66.69 291 GLY A C 1
ATOM 2411 O O . GLY A 1 291 ? -39.174 20.893 93.903 1.00 66.69 291 GLY A O 1
ATOM 2412 N N . ARG A 1 292 ? -39.802 20.345 95.992 1.00 65.81 292 ARG A N 1
ATOM 2413 C CA . ARG A 1 292 ? -40.163 18.953 95.713 1.00 65.81 292 ARG A CA 1
ATOM 2414 C C . ARG A 1 292 ? -41.561 18.659 96.258 1.00 65.81 292 ARG A C 1
ATOM 2416 O O . ARG A 1 292 ? -41.908 19.078 97.359 1.00 65.81 292 ARG A O 1
ATOM 2423 N N . GLU A 1 293 ? -42.356 17.936 95.476 1.00 76.81 293 GLU A N 1
ATOM 2424 C CA . GLU A 1 293 ? -43.720 17.562 95.855 1.00 76.81 293 GLU A CA 1
ATOM 2425 C C . GLU A 1 293 ? -43.739 16.333 96.773 1.00 76.81 293 GLU A C 1
ATOM 2427 O O . GLU A 1 293 ? -43.101 15.308 96.499 1.00 76.81 293 GLU A O 1
ATOM 2432 N N . TYR A 1 294 ? -44.504 16.439 97.858 1.00 77.31 294 TYR A N 1
ATOM 2433 C CA . TYR A 1 294 ? -44.735 15.378 98.833 1.00 77.31 294 TYR A CA 1
ATOM 2434 C C . TYR A 1 294 ? -46.236 15.198 99.075 1.00 77.31 294 TYR A C 1
ATOM 2436 O O . TYR A 1 294 ? -47.011 16.152 99.036 1.00 77.31 294 TYR A O 1
ATOM 2444 N N . TRP A 1 295 ? -46.637 13.968 99.376 1.00 77.12 295 TRP A N 1
ATOM 2445 C CA . TRP A 1 295 ? -47.908 13.674 100.025 1.00 77.12 295 TRP A CA 1
ATOM 2446 C C . TRP A 1 295 ? -47.738 13.808 101.535 1.00 77.12 295 TRP A C 1
ATOM 2448 O O . TRP A 1 295 ? -46.865 13.160 102.112 1.00 77.12 295 TRP A O 1
ATOM 2458 N N . VAL A 1 296 ? -48.571 14.626 102.172 1.00 77.38 296 VAL A N 1
ATOM 2459 C CA . VAL A 1 296 ? -48.622 14.770 103.630 1.00 77.38 296 VAL A CA 1
ATOM 2460 C C . VAL A 1 296 ? -49.865 14.044 104.127 1.00 77.38 296 VAL A C 1
ATOM 2462 O O . VAL A 1 296 ? -50.981 14.448 103.803 1.00 77.38 296 VAL A O 1
ATOM 2465 N N . VAL A 1 297 ? -49.681 12.964 104.887 1.00 79.31 297 VAL A N 1
ATOM 2466 C CA . VAL A 1 297 ? -50.772 12.115 105.388 1.00 79.31 297 VAL A CA 1
ATOM 2467 C C . VAL A 1 297 ? -50.814 12.192 106.921 1.00 79.31 297 VAL A C 1
ATOM 2469 O O . VAL A 1 297 ? -49.766 12.080 107.565 1.00 79.31 297 VAL A O 1
ATOM 2472 N N . PRO A 1 298 ? -51.988 12.406 107.543 1.00 70.88 298 PRO A N 1
ATOM 2473 C CA . PRO A 1 298 ? -52.122 12.332 108.994 1.00 70.88 298 PRO A CA 1
ATOM 2474 C C . PRO A 1 298 ? -52.029 10.869 109.464 1.00 70.88 298 PRO A C 1
ATOM 2476 O O . PRO A 1 298 ? -52.739 10.007 108.954 1.00 70.88 298 PRO A O 1
ATOM 2479 N N . SER A 1 299 ? -51.157 10.597 110.434 1.00 70.94 299 SER A N 1
ATOM 2480 C CA . SER A 1 299 ? -50.932 9.283 111.053 1.00 70.94 299 SER A CA 1
ATOM 2481 C C . SER A 1 299 ? -51.060 9.407 112.578 1.00 70.94 299 SER A C 1
ATOM 2483 O O . SER A 1 299 ? -50.882 10.496 113.127 1.00 70.94 299 SER A O 1
ATOM 2485 N N . ASP A 1 300 ? -51.324 8.310 113.295 1.00 69.44 300 ASP A N 1
ATOM 2486 C CA . ASP A 1 300 ? -51.574 8.301 114.755 1.00 69.44 300 ASP A CA 1
ATOM 2487 C C . ASP A 1 300 ? -50.401 8.848 115.601 1.00 69.44 300 ASP A C 1
ATOM 2489 O O . ASP A 1 300 ? -50.528 9.057 116.807 1.00 69.44 300 ASP A O 1
ATOM 2493 N N . ARG A 1 301 ? -49.239 9.095 114.979 1.00 64.69 301 ARG A N 1
ATOM 2494 C CA . ARG A 1 301 ? -48.025 9.646 115.605 1.00 64.69 301 ARG A CA 1
ATOM 2495 C C . ARG A 1 301 ? -47.594 11.018 115.059 1.00 64.69 301 ARG A C 1
ATOM 2497 O O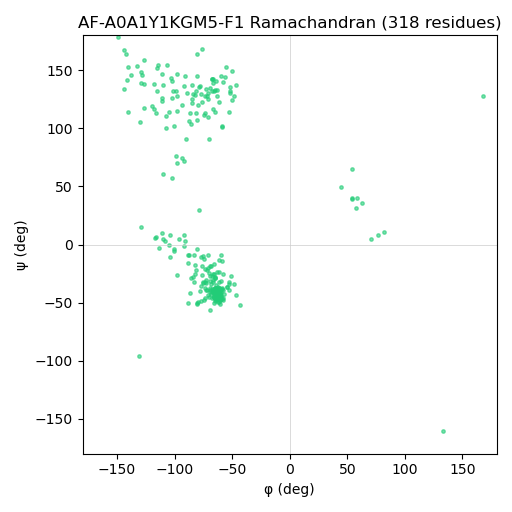 . ARG A 1 301 ? -46.527 11.496 115.437 1.00 64.69 301 ARG A O 1
ATOM 2504 N N . GLY A 1 302 ? -48.386 11.657 114.191 1.00 75.12 302 GLY A N 1
ATOM 2505 C CA . GLY A 1 302 ? -48.087 12.968 113.596 1.00 75.12 302 GLY A CA 1
ATOM 2506 C C . GLY A 1 302 ? -48.303 13.026 112.078 1.00 75.12 302 GLY A C 1
ATOM 2507 O O . GLY A 1 302 ? -49.023 12.212 111.508 1.00 75.12 302 GLY A O 1
ATOM 2508 N N . LYS A 1 303 ? -47.688 14.011 111.407 1.00 76.38 303 LYS A N 1
ATOM 2509 C CA . LYS A 1 303 ? -47.721 14.131 109.938 1.00 76.38 303 LYS A CA 1
ATOM 2510 C C . LYS A 1 303 ? -46.617 13.276 109.319 1.00 76.38 303 LYS A C 1
ATOM 2512 O O . LYS A 1 303 ? -45.442 13.499 109.605 1.00 76.38 303 LYS A O 1
ATOM 2517 N N . GLU A 1 304 ? -46.987 12.340 108.456 1.00 77.94 304 GLU A N 1
ATOM 2518 C CA . GLU A 1 304 ? -46.053 11.503 107.705 1.00 77.94 304 GLU A CA 1
ATOM 2519 C C . GLU A 1 304 ? -45.930 12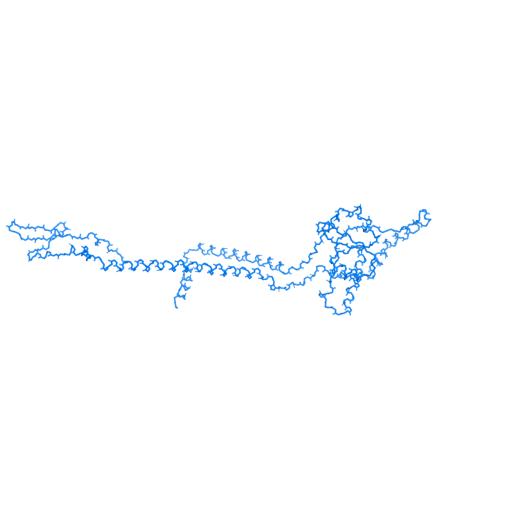.034 106.271 1.00 77.94 304 GLU A C 1
ATOM 2521 O O . GLU A 1 304 ? -46.934 12.353 105.631 1.00 77.94 304 GLU A O 1
ATOM 2526 N N . ILE A 1 305 ? -44.695 12.189 105.783 1.00 78.56 305 ILE A N 1
ATOM 2527 C CA . ILE A 1 305 ? -44.406 12.770 104.465 1.00 78.56 305 ILE A CA 1
ATOM 2528 C C . ILE A 1 305 ? -43.870 11.708 103.504 1.00 78.56 305 ILE A C 1
ATOM 2530 O O . ILE A 1 305 ? -42.877 11.039 103.788 1.00 78.56 305 ILE A O 1
ATOM 2534 N N . VAL A 1 306 ? -44.503 11.573 102.338 1.00 72.69 306 VAL A N 1
ATOM 2535 C CA . VAL A 1 306 ? -44.137 10.590 101.307 1.00 72.69 306 VAL A CA 1
ATOM 2536 C C . VAL A 1 306 ? -43.764 11.323 100.011 1.00 72.69 306 VAL A C 1
ATOM 2538 O O . VAL A 1 306 ? -44.598 12.037 99.458 1.00 72.69 306 VAL A O 1
ATOM 2541 N N . PRO A 1 307 ? -42.526 11.196 99.494 1.00 70.56 307 PRO A N 1
ATOM 2542 C CA . PRO A 1 307 ? -42.100 11.911 98.289 1.00 70.56 307 PRO A CA 1
ATOM 2543 C C . PRO A 1 307 ? -42.802 11.396 97.029 1.00 70.56 307 PRO A C 1
ATOM 2545 O O . PRO A 1 307 ? -42.827 10.189 96.776 1.00 70.56 307 PRO A O 1
ATOM 2548 N N . VAL A 1 308 ? -43.285 12.314 96.186 1.00 71.06 308 VAL A N 1
ATOM 2549 C CA . VAL A 1 308 ? -43.823 11.983 94.859 1.00 71.06 308 VAL A CA 1
ATOM 2550 C C . VAL A 1 308 ? -42.647 11.645 93.934 1.00 71.06 308 VAL A C 1
ATOM 2552 O O . VAL A 1 308 ? -41.792 12.487 93.650 1.00 71.06 308 VAL A O 1
ATOM 2555 N N . ARG A 1 309 ? -42.539 10.387 93.488 1.00 62.22 309 ARG A N 1
ATOM 2556 C CA . ARG A 1 309 ? -41.456 9.953 92.587 1.00 62.22 309 ARG A CA 1
ATOM 2557 C C . ARG A 1 309 ? -41.855 10.192 91.127 1.00 62.22 309 ARG A C 1
ATOM 2559 O O . ARG A 1 309 ? -42.638 9.428 90.578 1.00 62.22 309 ARG A O 1
ATOM 2566 N N . ALA A 1 310 ? -41.278 11.208 90.486 1.00 58.09 310 ALA A N 1
ATOM 2567 C CA . ALA A 1 310 ? -41.367 11.385 89.035 1.00 58.09 310 ALA A CA 1
ATOM 2568 C C . ALA A 1 310 ? -40.379 10.453 88.309 1.00 58.09 310 ALA A C 1
ATOM 2570 O O . ALA A 1 310 ? -39.217 10.331 88.704 1.00 58.09 310 ALA A O 1
ATOM 2571 N N . THR A 1 311 ? -40.821 9.799 87.233 1.00 56.38 311 THR A N 1
ATOM 2572 C CA . THR A 1 311 ? -39.961 8.947 86.400 1.00 56.38 311 THR A CA 1
ATOM 2573 C C . THR A 1 311 ? -38.980 9.801 85.593 1.00 56.38 311 THR A C 1
ATOM 2575 O O . THR A 1 311 ? -39.398 10.650 84.806 1.00 56.38 311 THR A O 1
ATOM 2578 N N . SER A 1 312 ? -37.680 9.531 85.711 1.00 52.94 312 SER A N 1
ATOM 2579 C CA . SER A 1 312 ? -36.592 10.226 84.998 1.00 52.94 312 SER A CA 1
ATOM 2580 C C . SER A 1 312 ? -36.681 10.162 83.462 1.00 52.94 312 SER A C 1
ATOM 2582 O O . SER A 1 312 ? -36.036 10.954 82.781 1.00 52.94 312 SER A O 1
ATOM 2584 N N . ALA A 1 313 ? -37.513 9.278 82.902 1.00 52.06 313 ALA A N 1
ATOM 2585 C CA . ALA A 1 313 ? -37.736 9.145 81.462 1.00 52.06 313 ALA A CA 1
ATOM 2586 C C . ALA A 1 313 ? -38.636 10.238 80.845 1.00 52.06 313 ALA A C 1
ATOM 2588 O O . ALA A 1 313 ? -38.570 10.452 79.637 1.00 52.06 313 ALA A O 1
ATOM 2589 N N . MET A 1 314 ? -39.432 10.972 81.637 1.00 54.59 314 MET A N 1
ATOM 2590 C CA . MET A 1 314 ? -40.231 12.096 81.113 1.00 54.59 314 MET A CA 1
ATOM 2591 C C . MET A 1 314 ? -39.403 13.363 80.852 1.00 54.59 314 MET A C 1
ATOM 2593 O O . MET A 1 314 ? -39.887 14.284 80.203 1.00 54.59 314 MET A O 1
ATOM 2597 N N . MET A 1 315 ? -38.143 13.416 81.300 1.00 47.78 315 MET A N 1
ATOM 2598 C CA . MET A 1 315 ? -37.294 14.598 81.122 1.00 47.78 315 MET A CA 1
ATOM 2599 C C . MET A 1 315 ? -36.780 14.784 79.680 1.00 47.78 315 MET A C 1
ATOM 2601 O O . MET A 1 315 ? -36.265 15.849 79.358 1.00 47.78 315 MET A O 1
ATOM 2605 N N . PHE A 1 316 ? -36.917 13.773 78.812 1.00 49.50 316 PHE A N 1
ATOM 2606 C CA . PHE A 1 316 ? -36.308 13.766 77.473 1.00 49.50 316 PHE A CA 1
ATOM 2607 C C . PHE A 1 316 ? -37.298 13.897 76.308 1.00 49.50 316 PHE A C 1
ATOM 2609 O O . PHE A 1 316 ? -36.883 13.853 75.153 1.00 49.50 316 PHE A O 1
ATOM 2616 N N . GLN A 1 317 ? -38.592 14.099 76.569 1.00 44.41 317 GLN A N 1
ATOM 2617 C CA . GLN A 1 317 ? -39.555 14.410 75.509 1.00 44.41 317 GLN A CA 1
ATOM 2618 C C . GLN A 1 317 ? -39.721 15.924 75.348 1.00 44.41 317 GLN A C 1
ATOM 2620 O O . GLN A 1 317 ? -40.735 16.494 75.730 1.00 44.41 317 GLN A O 1
ATOM 2625 N N . TYR A 1 318 ? -38.720 16.567 74.747 1.00 40.72 318 TYR A N 1
ATOM 2626 C CA . TYR A 1 318 ? -38.882 17.868 74.098 1.00 40.72 318 TYR A CA 1
ATOM 2627 C C . TYR A 1 318 ? -38.059 17.902 72.811 1.00 40.72 318 TYR A C 1
ATOM 2629 O O . TYR A 1 318 ? -36.832 17.844 72.851 1.00 40.72 318 TYR A O 1
ATOM 2637 N N . THR A 1 319 ? -38.740 17.985 71.668 1.00 34.81 319 THR A N 1
ATOM 2638 C CA . THR A 1 319 ? -38.681 19.109 70.710 1.00 34.81 319 THR A CA 1
ATOM 2639 C C . THR A 1 319 ? -39.359 18.706 69.393 1.00 34.81 319 THR A C 1
ATOM 2641 O O . THR A 1 319 ? -39.094 17.640 68.841 1.00 34.81 319 THR A O 1
ATOM 2644 N N . HIS A 1 320 ? -40.295 19.553 68.958 1.00 40.84 320 HIS A N 1
ATOM 2645 C CA . HIS A 1 320 ? -40.964 19.521 67.658 1.00 40.84 320 HIS A CA 1
ATOM 2646 C C . HIS A 1 320 ? -40.200 20.374 66.649 1.00 40.84 320 HIS A C 1
ATOM 2648 O O . HIS A 1 320 ? -39.637 21.404 67.091 1.00 40.84 320 HIS A O 1
#

Nearest PDB structures (foldseek):
  7tnn-assembly1_C  TM=4.790E-01  e=3.622E-04  Rattus norvegicus
  2gd9-assembly1_A  TM=5.345E-01  e=3.012E-01  Bacillus subtilis
  6h1b-assembly3_C  TM=4.977E-01  e=4.606E+00  Marinactinospora thermotolerans

Secondary structure (DSSP, 8-state):
-HHHHHHHHHHHHHS----HHHHHHHHHHHHHHHHHHHHHHHHHHHHHH------S--SHHHHHHTT-EEEEETTSHHHHHHTTTTHHHHTTSEEEEE----HHHIIIIIIIIS-PEE---HHHHHHHHHHHHHHHHHTT--GGGT------SS-S----------TT-TTHHHHHHHHHHHHHTTHHHHHHHTTS-SS-SS-SS--S-PPPP-GGGGHHHHHHHHHHHHHHHHHHHHHHHHHHHHHHHHHHHHHHHHHHTTTSPPPPPPHHHHSS-----TT-EEEEETTEEEEEEEETTEEEEEE----GGGGG----

InterPro domains:
  IPR001320 Ionotropic glutamate receptor, C-terminal [PF00060] (16-227)
  IPR052192 Ionotropic receptor [PTHR42643] (20-249)

Sequence (320 aa):
MRLVRLWSDYKTRLDHVPNYSTRLLFAVWWIFITILTAFYTANLTAFLTISMFTLPVSKAEDIGAKKYSWIADDGGVIQWAMDDVLQKPLHNSIPIYKNDRDAKVIMEDYVRVQNYLYINDRLILEDMLYNDYMNRTKKDVPESERCVFVITKWPILTIERAFAYKKNFKYKPLFDKILSHLVESGVVKFKMQEHLPKASICPLNLKSIERQLRNTDFLLTYYIISCGFGSSLLSFLVESLIGYQYKKKLKKAKAVENDDLTSMPPLPPPYHTLFQEPFNYPFGQKENINGREYWVVPSDRGKEIVPVRATSAMMFQYTH

Mean predicted aligned error: 16.49 Å

Organism: Photinus pyralis (NCBI:txid7054)